Protein AF-A0AA38TMF4-F1 (afdb_monomer)

Organism: NCBI:txid347529

Nearest PDB structures (foldseek):
  7b2n-assembly1_D  TM=8.944E-01  e=4.105E-28  Chlamydomonas reinhardtii
  1ewd-assembly1_D  TM=9.501E-01  e=2.439E-24  Oryctolagus cuniculus
  7vdc-assembly1_D  TM=9.656E-01  e=3.245E-24  Oryctolagus cuniculus
  3mbf-assembly1_A  TM=9.455E-01  e=6.999E-22  Encephalitozoon cuniculi
  1ewe-assembly1_A  TM=8.586E-01  e=5.046E-23  Oryctolagus cuniculus

Sequence (280 aa):
MVDCLREQNIVPGIKVDKGLVPLPGSNNESWCQGWVWLLDQPSITVKELAHCCQRSLRPFCFGRERSCMGTCTLCAISQDNGLVPIVEPEILLDGDHPIERTLEVAERVWSEVFYYLAQNNVMFEGILLKPSMVTPGADHKEKASPETVAKYTLTKLKRRVPPAVPGIMFLSGGQSEMEATLNLHAMNQSPNPWHVSFSYARALQNSVLKTWQGRPENVEAGQKALLSRAKANSWLSSESTLLKEKAMMLRKECSLKATPIKVRSSTPTGSIVVGFSLKA

Structure (mmCIF, N/CA/C/O backbone):
data_AF-A0AA38TMF4-F1
#
_entry.id   AF-A0AA38TMF4-F1
#
loop_
_atom_site.group_PDB
_atom_site.id
_atom_site.type_symbol
_atom_site.label_atom_id
_atom_site.label_alt_id
_atom_site.label_comp_id
_atom_site.label_asym_id
_atom_site.label_entity_id
_atom_site.label_seq_id
_atom_site.pdbx_PDB_ins_code
_atom_site.Cartn_x
_atom_site.Cartn_y
_atom_site.Cartn_z
_atom_site.occupancy
_atom_site.B_iso_or_equiv
_atom_site.auth_seq_id
_atom_site.auth_comp_id
_atom_site.auth_asym_id
_atom_site.auth_atom_id
_atom_site.pdbx_PDB_model_num
ATOM 1 N N . MET A 1 1 ? -14.077 -6.595 20.026 1.00 81.19 1 MET A N 1
ATOM 2 C CA . MET A 1 1 ? -13.316 -5.789 19.038 1.00 81.19 1 MET A CA 1
ATOM 3 C C . MET A 1 1 ? -13.978 -5.829 17.664 1.00 81.19 1 MET A C 1
ATOM 5 O O . MET A 1 1 ? -14.289 -4.771 17.144 1.00 81.19 1 MET A O 1
ATOM 9 N N . VAL A 1 2 ? -14.229 -7.018 17.098 1.00 82.50 2 VAL A N 1
ATOM 10 C CA . VAL A 1 2 ? -14.883 -7.182 15.783 1.00 82.50 2 VAL A CA 1
ATOM 11 C C . VAL A 1 2 ? -16.240 -6.474 15.709 1.00 82.50 2 VAL A C 1
ATOM 13 O O . VAL A 1 2 ? -16.495 -5.766 14.741 1.00 82.50 2 VAL A O 1
ATOM 16 N N . ASP A 1 3 ? -17.070 -6.595 16.745 1.00 86.62 3 ASP A N 1
ATOM 17 C CA . ASP A 1 3 ? -18.401 -5.974 16.748 1.00 86.62 3 ASP A CA 1
ATOM 18 C C . ASP A 1 3 ? -18.330 -4.443 16.786 1.00 86.62 3 ASP A C 1
ATOM 20 O O . ASP A 1 3 ? -19.004 -3.790 16.002 1.00 86.62 3 ASP A O 1
ATOM 24 N N . CYS A 1 4 ? -17.402 -3.872 17.562 1.00 88.81 4 CYS A N 1
ATOM 25 C CA . CYS A 1 4 ? -17.134 -2.427 17.575 1.00 88.81 4 CYS A CA 1
ATOM 26 C C . CYS A 1 4 ? -16.751 -1.892 16.181 1.00 88.81 4 CYS A C 1
ATOM 28 O O . CYS A 1 4 ? -17.197 -0.822 15.778 1.00 88.81 4 CYS A O 1
ATOM 30 N N . LEU A 1 5 ? -15.967 -2.649 15.403 1.00 87.19 5 LEU A N 1
ATOM 31 C CA . LEU A 1 5 ? -15.647 -2.277 14.019 1.00 87.19 5 LEU A CA 1
ATOM 32 C C . LEU A 1 5 ? -16.890 -2.346 13.121 1.00 87.19 5 LEU A C 1
ATOM 34 O O . LEU A 1 5 ? -17.164 -1.405 12.377 1.00 87.19 5 LEU A O 1
ATOM 38 N N . ARG A 1 6 ? -17.672 -3.426 13.226 1.00 85.12 6 ARG A N 1
ATOM 39 C CA . ARG A 1 6 ? -18.893 -3.629 12.430 1.00 85.12 6 ARG A CA 1
ATOM 40 C C . ARG A 1 6 ? -19.959 -2.571 12.711 1.00 85.12 6 ARG A C 1
ATOM 42 O O . ARG A 1 6 ? -20.558 -2.072 11.765 1.00 85.12 6 ARG A O 1
ATOM 49 N N . GLU A 1 7 ? -20.145 -2.178 13.969 1.00 93.38 7 GLU A N 1
ATOM 50 C CA . GLU A 1 7 ? -21.043 -1.087 14.379 1.00 93.38 7 GLU A CA 1
ATOM 51 C C . GLU A 1 7 ? -20.684 0.249 13.712 1.00 93.38 7 GLU A C 1
ATOM 53 O O . GLU A 1 7 ? -21.557 1.075 13.453 1.00 93.38 7 GLU A O 1
ATOM 58 N N . GLN A 1 8 ? -19.405 0.448 13.387 1.00 89.69 8 GLN A N 1
ATOM 59 C CA . GLN A 1 8 ? -18.897 1.628 12.685 1.00 89.69 8 GLN A CA 1
ATOM 60 C C . GLN A 1 8 ? -18.760 1.417 11.165 1.00 89.69 8 GLN A C 1
ATOM 62 O O . GLN A 1 8 ? -18.163 2.250 10.483 1.00 89.69 8 GLN A O 1
ATOM 67 N N . ASN A 1 9 ? -19.310 0.327 10.613 1.00 88.38 9 ASN A N 1
ATOM 68 C CA . ASN A 1 9 ? -19.183 -0.075 9.204 1.00 88.38 9 ASN A CA 1
ATOM 69 C C . ASN A 1 9 ? -17.730 -0.267 8.725 1.00 88.38 9 ASN A C 1
ATOM 71 O O . ASN A 1 9 ? -17.419 -0.056 7.549 1.00 88.38 9 ASN A O 1
ATOM 75 N N . ILE A 1 10 ? -16.837 -0.680 9.626 1.00 85.81 10 ILE A N 1
ATOM 76 C CA . ILE A 1 10 ? -15.446 -1.015 9.313 1.00 85.81 10 ILE A CA 1
ATOM 77 C C . ILE A 1 10 ? -15.342 -2.527 9.108 1.00 85.81 10 ILE A C 1
ATOM 79 O O . ILE A 1 10 ? -15.752 -3.314 9.965 1.00 85.81 10 ILE A O 1
ATOM 83 N N . VAL A 1 11 ? -14.778 -2.935 7.969 1.00 85.31 11 VAL A N 1
ATOM 84 C CA . VAL A 1 11 ? -14.522 -4.350 7.673 1.00 85.31 11 VAL A CA 1
ATOM 85 C C . VAL A 1 11 ? -13.336 -4.827 8.526 1.00 85.31 11 VAL A C 1
ATOM 87 O O . VAL A 1 11 ? -12.275 -4.203 8.488 1.00 85.31 11 VAL A O 1
ATOM 90 N N . PRO A 1 12 ? -13.506 -5.876 9.351 1.00 84.50 12 PRO A N 1
ATOM 91 C CA . PRO A 1 12 ? -12.457 -6.356 10.241 1.00 84.50 12 PRO A CA 1
ATOM 92 C C . PRO A 1 12 ? -11.531 -7.336 9.518 1.00 84.50 12 PRO A C 1
ATOM 94 O O . PRO A 1 12 ? -11.993 -8.416 9.175 1.00 84.50 12 PRO A O 1
ATOM 97 N N . GLY A 1 13 ? -10.245 -7.001 9.393 1.00 81.31 13 GLY A N 1
ATOM 98 C CA . GLY A 1 13 ? -9.216 -7.885 8.834 1.00 81.31 13 GLY A CA 1
ATOM 99 C C . GLY A 1 13 ? -8.309 -8.561 9.867 1.00 81.31 13 GLY A C 1
ATOM 100 O O . GLY A 1 13 ? -8.154 -8.087 10.994 1.00 81.31 13 GLY A O 1
ATOM 101 N N . ILE A 1 14 ? -7.670 -9.659 9.462 1.00 78.69 14 ILE A N 1
ATOM 102 C CA . ILE A 1 14 ? -6.707 -10.444 10.237 1.00 78.69 14 ILE A CA 1
ATOM 103 C C . ILE A 1 14 ? -5.415 -10.688 9.452 1.00 78.69 14 ILE A C 1
ATOM 105 O O . ILE A 1 14 ? -5.429 -11.048 8.282 1.00 78.69 14 ILE A O 1
ATOM 109 N N . LYS A 1 15 ? -4.274 -10.511 10.122 1.00 79.69 15 LYS A N 1
ATOM 110 C CA . LYS A 1 15 ? -2.953 -10.851 9.588 1.00 79.69 15 LYS A CA 1
ATOM 111 C C . LYS A 1 15 ? -2.710 -12.355 9.753 1.00 79.69 15 LYS A C 1
ATOM 113 O O . LYS A 1 15 ? -2.707 -12.836 10.883 1.00 79.69 15 LYS A O 1
ATOM 118 N N . VAL A 1 16 ? -2.510 -13.078 8.651 1.00 71.25 16 VAL A N 1
ATOM 119 C CA . VAL A 1 16 ? -2.377 -14.553 8.663 1.00 71.25 16 VAL A CA 1
ATOM 120 C C . VAL A 1 16 ? -0.947 -15.070 8.461 1.00 71.25 16 VAL A C 1
ATOM 122 O O . VAL A 1 16 ? -0.696 -16.257 8.672 1.00 71.25 16 VAL A O 1
ATOM 125 N N . ASP A 1 17 ? 0.013 -14.223 8.072 1.00 73.06 17 ASP A N 1
ATOM 126 C CA . ASP A 1 17 ? 1.416 -14.642 8.038 1.00 73.06 17 ASP A CA 1
ATOM 127 C C . ASP A 1 17 ? 1.994 -14.757 9.449 1.00 73.06 17 ASP A C 1
ATOM 129 O O . ASP A 1 17 ? 1.680 -13.988 10.361 1.00 73.06 17 ASP A O 1
ATOM 133 N N . LYS A 1 18 ? 2.920 -15.701 9.605 1.00 74.12 18 LYS A N 1
ATOM 134 C CA . LYS A 1 18 ? 3.672 -15.930 10.844 1.00 74.12 18 LYS A CA 1
ATOM 135 C C . LYS A 1 18 ? 5.014 -15.194 10.852 1.00 74.12 18 LYS A C 1
ATOM 137 O O . LYS A 1 18 ? 5.942 -15.591 11.551 1.00 74.12 18 LYS A O 1
ATOM 142 N N . GLY A 1 19 ? 5.114 -14.109 10.084 1.00 72.31 19 GLY A N 1
ATOM 143 C CA . GLY A 1 19 ? 6.330 -13.326 9.941 1.00 72.31 19 GLY A CA 1
ATOM 144 C C . GLY A 1 19 ? 7.324 -13.898 8.933 1.00 72.31 19 GLY A C 1
ATOM 145 O O . GLY A 1 19 ? 7.029 -14.789 8.133 1.00 72.31 19 GLY A O 1
ATOM 146 N N . LEU A 1 20 ? 8.515 -13.304 8.959 1.00 75.44 20 LEU A N 1
ATOM 147 C CA . LEU A 1 20 ? 9.578 -13.516 7.986 1.00 75.44 20 LEU A CA 1
ATOM 148 C C . LEU A 1 20 ? 10.636 -14.459 8.541 1.00 75.44 20 LEU A C 1
ATOM 150 O O . LEU A 1 20 ? 11.137 -14.234 9.644 1.00 75.44 20 LEU A O 1
ATOM 154 N N . VAL A 1 21 ? 11.038 -15.444 7.742 1.00 74.19 21 VAL A N 1
ATOM 155 C CA . VAL A 1 21 ? 12.183 -16.307 8.051 1.00 74.19 21 VAL A CA 1
ATOM 156 C C . VAL A 1 21 ? 13.281 -16.140 7.001 1.00 74.19 21 VAL A C 1
ATOM 158 O O . VAL A 1 21 ? 12.963 -15.869 5.838 1.00 74.19 21 VAL A O 1
ATOM 161 N N . PRO A 1 22 ? 14.566 -16.290 7.374 1.00 78.81 22 PRO A N 1
ATOM 162 C CA . PRO A 1 22 ? 15.662 -16.251 6.416 1.00 78.81 22 PRO A CA 1
ATOM 163 C C . PRO A 1 22 ? 15.474 -17.315 5.341 1.00 78.81 22 PRO A C 1
ATOM 165 O O . PRO A 1 22 ? 15.087 -18.447 5.637 1.00 78.81 22 PRO A O 1
ATOM 168 N N . LEU A 1 23 ? 15.763 -16.963 4.095 1.00 70.62 23 LEU A N 1
ATOM 169 C CA . LEU A 1 23 ? 15.744 -17.924 3.010 1.00 70.62 23 LEU A CA 1
ATOM 170 C C . LEU A 1 23 ? 17.133 -18.581 2.872 1.00 70.62 23 LEU A C 1
ATOM 172 O O . LEU A 1 23 ? 18.102 -17.880 2.559 1.00 70.62 23 LEU A O 1
ATOM 176 N N . PRO A 1 24 ? 17.260 -19.908 3.065 1.00 71.31 24 PRO A N 1
ATOM 177 C CA . PRO A 1 24 ? 18.543 -20.595 2.939 1.00 71.31 24 PRO A CA 1
ATOM 178 C C . PRO A 1 24 ? 19.137 -20.455 1.533 1.00 71.31 24 PRO A C 1
ATOM 180 O O . PRO A 1 24 ? 18.420 -20.568 0.539 1.00 71.31 24 PRO A O 1
ATOM 183 N N . GLY A 1 25 ? 20.448 -20.220 1.449 1.00 70.94 25 GLY A N 1
ATOM 184 C CA . GLY A 1 25 ? 21.155 -20.038 0.174 1.00 70.94 25 GLY A CA 1
ATOM 185 C C . GLY A 1 25 ? 20.917 -18.683 -0.503 1.00 70.94 25 GLY A C 1
ATOM 186 O O . GLY A 1 25 ? 21.379 -18.471 -1.621 1.00 70.94 25 GLY A O 1
ATOM 187 N N . SER A 1 26 ? 20.211 -17.763 0.159 1.00 68.94 26 SER A N 1
ATOM 188 C CA . SER A 1 26 ? 20.011 -16.395 -0.319 1.00 68.94 26 SER A CA 1
ATOM 189 C C . SER A 1 26 ? 21.001 -15.412 0.310 1.00 68.94 26 SER A C 1
ATOM 191 O O . SER A 1 26 ? 21.605 -15.683 1.347 1.00 68.94 26 SER A O 1
ATOM 193 N N . ASN A 1 27 ? 21.141 -14.232 -0.295 1.00 67.44 27 ASN A N 1
ATOM 194 C CA . ASN A 1 27 ? 21.963 -13.152 0.247 1.00 67.44 27 ASN A CA 1
ATOM 195 C C . ASN A 1 27 ? 21.136 -12.253 1.185 1.00 67.44 27 ASN A C 1
ATOM 197 O O . ASN A 1 27 ? 20.746 -11.144 0.797 1.00 67.44 27 ASN A O 1
ATOM 201 N N . ASN A 1 28 ? 20.869 -12.764 2.394 1.00 68.69 28 ASN A N 1
ATOM 202 C CA . ASN A 1 28 ? 20.060 -12.136 3.452 1.00 68.69 28 ASN A CA 1
ATOM 203 C C . ASN A 1 28 ? 18.609 -11.836 3.046 1.00 68.69 28 ASN A C 1
ATOM 205 O O . ASN A 1 28 ? 18.024 -10.837 3.464 1.00 68.69 28 ASN A O 1
ATOM 209 N N . GLU A 1 29 ? 18.008 -12.701 2.233 1.00 69.00 29 GLU A N 1
ATOM 210 C CA . GLU A 1 29 ? 16.598 -12.576 1.881 1.00 69.00 29 GLU A CA 1
ATOM 211 C C . GLU A 1 29 ? 15.714 -13.275 2.911 1.00 69.00 29 GLU A C 1
ATOM 213 O O . GLU A 1 29 ? 16.150 -14.120 3.697 1.00 69.00 29 GLU A O 1
ATOM 218 N N . SER A 1 30 ? 14.438 -12.907 2.917 1.00 71.12 30 SER A N 1
ATOM 219 C CA . SER A 1 30 ? 13.437 -13.536 3.768 1.00 71.12 30 SER A CA 1
ATOM 220 C C . SER A 1 30 ? 12.168 -13.804 2.980 1.00 71.12 30 SER A C 1
ATOM 222 O O . SER A 1 30 ? 11.885 -13.109 2.005 1.00 71.12 30 SER A O 1
ATOM 224 N N . TRP A 1 31 ? 11.407 -14.787 3.442 1.00 67.19 31 TRP A N 1
ATOM 225 C CA . TRP A 1 31 ? 10.095 -15.144 2.911 1.00 67.19 31 TRP A CA 1
ATOM 226 C C . TRP A 1 31 ? 9.098 -15.330 4.057 1.00 67.19 31 TRP A C 1
ATOM 228 O O . TRP A 1 31 ? 9.495 -15.561 5.205 1.00 67.19 31 TRP A O 1
ATOM 238 N N . CYS A 1 32 ? 7.810 -15.182 3.752 1.00 68.06 32 CYS A N 1
ATOM 239 C CA . CYS A 1 32 ? 6.730 -15.317 4.725 1.00 68.06 32 CYS A CA 1
ATOM 240 C C . CYS A 1 32 ? 6.342 -16.784 4.945 1.00 68.06 32 CYS A C 1
ATOM 242 O O . CYS A 1 32 ? 6.189 -17.556 4.000 1.00 68.06 32 CYS A O 1
ATOM 244 N N . GLN A 1 33 ? 6.121 -17.147 6.208 1.00 67.25 33 GLN A N 1
ATOM 245 C CA . GLN A 1 33 ? 5.469 -18.401 6.595 1.00 67.25 33 GLN A CA 1
ATOM 246 C C . GLN A 1 33 ? 3.988 -18.161 6.913 1.00 67.25 33 GLN A C 1
ATOM 248 O O . GLN A 1 33 ? 3.578 -17.030 7.157 1.00 67.25 33 GLN A O 1
ATOM 253 N N . GLY A 1 34 ? 3.184 -19.226 6.978 1.00 66.00 34 GLY A N 1
ATOM 254 C CA . GLY A 1 34 ? 1.795 -19.151 7.463 1.00 66.00 34 GLY A CA 1
ATOM 255 C C . GLY A 1 34 ? 0.772 -19.891 6.606 1.00 66.00 34 GLY A C 1
ATOM 256 O O . GLY A 1 34 ? -0.275 -20.263 7.119 1.00 66.00 34 GLY A O 1
ATOM 257 N N . TRP A 1 35 ? 1.100 -20.195 5.349 1.00 65.69 35 TRP A N 1
ATOM 258 C CA . TRP A 1 35 ? 0.198 -20.880 4.414 1.00 65.69 35 TRP A CA 1
ATOM 259 C C . TRP A 1 35 ? -0.265 -22.263 4.900 1.00 65.69 35 TRP A C 1
ATOM 261 O O . TRP A 1 35 ? -1.457 -22.536 4.851 1.00 65.69 35 TRP A O 1
ATOM 271 N N . VAL A 1 36 ? 0.627 -23.086 5.469 1.00 67.62 36 VAL A N 1
ATOM 272 C CA . VAL A 1 36 ? 0.248 -24.384 6.075 1.00 67.62 36 VAL A CA 1
ATOM 273 C C . VAL A 1 36 ? -0.721 -24.200 7.240 1.00 67.62 36 VAL A C 1
ATOM 275 O O . VAL A 1 36 ? -1.703 -24.917 7.345 1.00 67.62 36 VAL A O 1
ATOM 278 N N . TRP A 1 37 ? -0.484 -23.200 8.095 1.00 70.19 37 TRP A N 1
ATOM 279 C CA . TRP A 1 37 ? -1.379 -22.944 9.219 1.00 70.19 37 TRP A CA 1
ATOM 280 C C . TRP A 1 37 ? -2.771 -22.540 8.747 1.00 70.19 37 TRP A C 1
ATOM 282 O O . TRP A 1 37 ? -3.730 -22.994 9.350 1.00 70.19 37 TRP A O 1
ATOM 292 N N . LEU A 1 38 ? -2.880 -21.737 7.680 1.00 66.75 38 LEU A N 1
ATOM 293 C CA . LEU A 1 38 ? -4.170 -21.307 7.134 1.00 66.75 38 LEU A CA 1
ATOM 294 C C . LEU A 1 38 ? -5.006 -22.486 6.609 1.00 66.75 38 LEU A C 1
ATOM 296 O O . LEU A 1 38 ? -6.222 -22.459 6.759 1.00 66.75 38 LEU A O 1
ATOM 300 N N . LEU A 1 39 ? -4.370 -23.526 6.054 1.00 68.06 39 LEU A N 1
ATOM 301 C CA . LEU A 1 39 ? -5.062 -24.755 5.632 1.00 68.06 39 LEU A CA 1
ATOM 302 C C . LEU A 1 39 ? -5.744 -25.470 6.808 1.00 68.06 39 LEU A C 1
ATOM 304 O O . LEU A 1 39 ? -6.824 -26.028 6.646 1.00 68.06 39 LEU A O 1
ATOM 308 N N . ASP A 1 40 ? -5.144 -25.399 7.997 1.00 68.94 40 ASP A N 1
ATOM 309 C CA . ASP A 1 40 ? -5.650 -26.034 9.218 1.00 68.94 40 ASP A CA 1
ATOM 310 C C . ASP A 1 40 ? -6.683 -25.169 9.969 1.00 68.94 40 ASP A C 1
ATOM 312 O O . ASP A 1 40 ? -7.023 -25.469 11.115 1.00 68.94 40 ASP A O 1
ATOM 316 N N . GLN A 1 41 ? -7.163 -24.065 9.381 1.00 66.06 41 GLN A N 1
ATOM 317 C CA . GLN A 1 41 ? -8.143 -23.170 10.007 1.00 66.06 41 GLN A CA 1
ATOM 318 C C . GLN A 1 41 ? -9.530 -23.313 9.355 1.00 66.06 41 GLN A C 1
ATOM 320 O O . GLN A 1 41 ? -9.890 -22.504 8.503 1.00 66.06 41 GLN A O 1
ATOM 325 N N . PRO A 1 42 ? -10.361 -24.284 9.783 1.00 47.34 42 PRO A N 1
ATOM 326 C CA . PRO A 1 42 ? -11.621 -24.628 9.116 1.00 47.34 42 PRO A CA 1
ATOM 327 C C . PRO A 1 42 ? -12.737 -23.568 9.210 1.00 47.34 42 PRO A C 1
ATOM 329 O O . PRO A 1 42 ? -13.845 -23.814 8.739 1.00 47.34 42 PRO A O 1
ATOM 332 N N . SER A 1 43 ? -12.512 -22.410 9.846 1.00 51.97 43 SER A N 1
ATOM 333 C CA . SER A 1 43 ? -13.598 -21.461 10.132 1.00 51.97 43 SER A CA 1
ATOM 334 C C . SER A 1 43 ? -13.166 -20.018 10.430 1.00 51.97 43 SER A C 1
ATOM 336 O O . SER A 1 43 ? -13.834 -19.342 11.223 1.00 51.97 43 SER A O 1
ATOM 338 N N . ILE A 1 44 ? -12.072 -19.503 9.848 1.00 55.78 44 ILE A N 1
ATOM 339 C CA . ILE A 1 44 ? -11.776 -18.061 9.978 1.00 55.78 44 ILE A CA 1
ATOM 340 C C . ILE A 1 44 ? -12.853 -17.281 9.216 1.00 55.78 44 ILE A C 1
ATOM 342 O O . ILE A 1 44 ? -12.800 -17.101 8.009 1.00 55.78 44 ILE A O 1
ATOM 346 N N . THR A 1 45 ? -13.849 -16.795 9.951 1.00 41.75 45 THR A N 1
ATOM 347 C CA . THR A 1 45 ? -14.988 -16.006 9.449 1.00 41.75 45 THR A CA 1
ATOM 348 C C . THR A 1 45 ? -14.699 -14.498 9.474 1.00 41.75 45 THR A C 1
ATOM 350 O O . THR A 1 45 ? -15.594 -13.662 9.626 1.00 41.75 45 THR A O 1
ATOM 353 N N . VAL A 1 46 ? -13.428 -14.122 9.328 1.00 41.62 46 VAL A N 1
ATOM 354 C CA . VAL A 1 46 ? -12.953 -12.734 9.395 1.00 41.62 46 VAL A CA 1
ATOM 355 C C . VAL A 1 46 ? -12.421 -12.337 8.022 1.00 41.62 46 VAL A C 1
ATOM 357 O O . VAL A 1 46 ? -11.409 -12.871 7.590 1.00 41.62 46 VAL A O 1
ATOM 360 N N . LYS A 1 47 ? -13.128 -11.432 7.331 1.00 40.66 47 LYS A N 1
ATOM 361 C CA . LYS A 1 47 ? -12.801 -10.946 5.978 1.00 40.66 47 LYS A CA 1
ATOM 362 C C . LYS A 1 47 ? -11.503 -10.126 5.994 1.00 40.66 47 LYS A C 1
ATOM 364 O O . LYS A 1 47 ? -11.500 -9.093 6.634 1.00 40.66 47 LYS A O 1
ATOM 369 N N . GLU A 1 48 ? -10.499 -10.513 5.193 1.00 40.38 48 GLU A N 1
ATOM 370 C CA . GLU A 1 48 ? -9.139 -9.913 5.052 1.00 40.38 48 GLU A CA 1
ATOM 371 C C . GLU A 1 48 ? -8.142 -10.557 6.042 1.00 40.38 48 GLU A C 1
ATOM 373 O O . GLU A 1 48 ? -8.542 -10.849 7.154 1.00 40.38 48 GLU A O 1
ATOM 378 N N . LEU A 1 49 ? -6.855 -10.853 5.800 1.00 44.34 49 LEU A N 1
ATOM 379 C CA . LEU A 1 49 ? -5.815 -10.159 5.036 1.00 44.34 49 LEU A CA 1
ATOM 380 C C . LEU A 1 49 ? -4.588 -11.115 4.868 1.00 44.34 49 LEU A C 1
ATOM 382 O O . LEU A 1 49 ? -3.862 -11.393 5.824 1.00 44.34 49 LEU A O 1
ATOM 386 N N . ALA A 1 50 ? -4.315 -11.623 3.662 1.00 39.00 50 ALA A N 1
ATOM 387 C CA . ALA A 1 50 ? -3.103 -12.409 3.364 1.00 39.00 50 ALA A CA 1
ATOM 388 C C . ALA A 1 50 ? -1.876 -11.506 3.151 1.00 39.00 50 ALA A C 1
ATOM 390 O O . ALA A 1 50 ? -1.677 -11.000 2.058 1.00 39.00 50 ALA A O 1
ATOM 391 N N . HIS A 1 51 ? -1.051 -11.287 4.175 1.00 38.19 51 HIS A N 1
ATOM 392 C CA . HIS A 1 51 ? 0.105 -10.383 4.111 1.00 38.19 51 HIS A CA 1
ATOM 393 C C . HIS A 1 51 ? 1.383 -11.109 3.680 1.00 38.19 51 HIS A C 1
ATOM 395 O O . HIS A 1 51 ? 1.692 -12.185 4.185 1.00 38.19 51 HIS A O 1
ATOM 401 N N . CYS A 1 52 ? 2.133 -10.517 2.749 1.00 35.91 52 CYS A N 1
ATOM 402 C CA . CYS A 1 52 ? 3.295 -11.159 2.141 1.00 35.91 52 CYS A CA 1
ATOM 403 C C . CYS A 1 52 ? 4.472 -10.205 1.933 1.00 35.91 52 CYS A C 1
ATOM 405 O O . CYS A 1 52 ? 4.750 -9.803 0.812 1.00 35.91 52 CYS A O 1
ATOM 407 N N . CYS A 1 53 ? 5.205 -9.869 2.993 1.00 35.53 53 CYS A N 1
ATOM 408 C CA . CYS A 1 53 ? 6.412 -9.054 2.865 1.00 35.53 53 CYS A CA 1
ATOM 409 C C . CYS A 1 53 ? 7.508 -9.779 2.066 1.00 35.53 53 CYS A C 1
ATOM 411 O O . CYS A 1 53 ? 7.963 -10.858 2.446 1.00 35.53 53 CYS A O 1
ATOM 413 N N . GLN A 1 54 ? 8.030 -9.129 1.027 1.00 39.75 54 GLN A N 1
ATOM 414 C CA . GLN A 1 54 ? 9.290 -9.513 0.399 1.00 39.75 54 GLN A CA 1
ATOM 415 C C . GLN A 1 54 ? 10.373 -8.498 0.791 1.00 39.75 54 GLN A C 1
ATOM 417 O O . GLN A 1 54 ? 10.208 -7.300 0.637 1.00 39.75 54 GLN A O 1
ATOM 422 N N . ARG A 1 55 ? 11.496 -8.944 1.366 1.00 38.34 55 ARG A N 1
ATOM 423 C CA . ARG A 1 55 ? 12.520 -8.023 1.913 1.00 38.34 55 ARG A CA 1
ATOM 424 C C . ARG A 1 55 ? 13.624 -7.603 0.935 1.00 38.34 55 ARG A C 1
ATOM 426 O O . ARG A 1 55 ? 14.456 -6.782 1.296 1.00 38.34 55 ARG A O 1
ATOM 433 N N . SER A 1 56 ? 13.688 -8.151 -0.277 1.00 37.25 56 SER A N 1
ATOM 434 C CA . SER A 1 56 ? 14.888 -8.021 -1.118 1.00 37.25 56 SER A CA 1
ATOM 435 C C . SER A 1 56 ? 14.673 -7.187 -2.379 1.00 37.25 56 SER A C 1
ATOM 437 O O . SER A 1 56 ? 13.922 -7.557 -3.278 1.00 37.25 56 SER A O 1
ATOM 439 N N . LEU A 1 57 ? 15.413 -6.078 -2.445 1.00 40.84 57 LEU A N 1
ATOM 440 C CA . LEU A 1 57 ? 15.537 -5.132 -3.560 1.00 40.84 57 LEU A CA 1
ATOM 441 C C . LEU A 1 57 ? 16.454 -5.623 -4.703 1.00 40.84 57 LEU A C 1
ATOM 443 O O . LEU A 1 57 ? 16.764 -4.854 -5.618 1.00 40.84 57 LEU A O 1
ATOM 447 N N . ARG A 1 58 ? 16.969 -6.862 -4.670 1.00 42.41 58 ARG A N 1
ATOM 448 C CA . ARG A 1 58 ? 17.956 -7.305 -5.669 1.00 42.41 58 ARG A CA 1
ATOM 449 C C . ARG A 1 58 ? 17.315 -7.954 -6.900 1.00 42.41 58 ARG A C 1
ATOM 451 O O . ARG A 1 58 ? 16.370 -8.722 -6.748 1.00 42.41 58 ARG A O 1
ATOM 458 N N . PRO A 1 59 ? 17.820 -7.689 -8.129 1.00 38.22 59 PRO A N 1
ATOM 459 C CA . PRO A 1 59 ? 17.138 -8.034 -9.380 1.00 38.22 59 PRO A CA 1
ATOM 460 C C . PRO A 1 59 ? 17.155 -9.513 -9.761 1.00 38.22 59 PRO A C 1
ATOM 462 O O . PRO A 1 59 ? 16.392 -9.867 -10.660 1.00 38.22 59 PRO A O 1
ATOM 465 N N . PHE A 1 60 ? 17.950 -10.356 -9.103 1.00 40.28 60 PHE A N 1
ATOM 466 C CA . PHE A 1 60 ? 18.144 -11.741 -9.520 1.00 40.28 60 PHE A CA 1
ATOM 467 C C . PHE A 1 60 ? 18.447 -12.635 -8.321 1.00 40.28 60 PHE A C 1
ATOM 469 O O . PHE A 1 60 ? 19.562 -12.609 -7.802 1.00 40.28 60 PHE A O 1
ATOM 476 N N . CYS A 1 61 ? 17.453 -13.393 -7.859 1.00 49.59 61 CYS A N 1
ATOM 477 C CA . CYS A 1 61 ? 17.625 -14.270 -6.708 1.00 49.59 61 CYS A CA 1
ATOM 478 C C . CYS A 1 61 ? 16.690 -15.479 -6.829 1.00 49.59 61 CYS A C 1
ATOM 480 O O . CYS A 1 61 ? 15.479 -15.307 -6.951 1.00 49.59 61 CYS A O 1
ATOM 482 N N . PHE A 1 62 ? 17.240 -16.690 -6.705 1.00 49.81 62 PHE A N 1
ATOM 483 C CA . PHE A 1 62 ? 16.509 -17.964 -6.576 1.00 49.81 62 PHE A CA 1
ATOM 484 C C . PHE A 1 62 ? 15.395 -17.922 -5.507 1.00 49.81 62 PHE A C 1
ATOM 486 O O . PHE A 1 62 ? 14.436 -18.687 -5.538 1.00 49.81 62 PHE A O 1
ATOM 493 N N . GLY A 1 63 ? 15.494 -16.991 -4.557 1.00 56.34 63 GLY A N 1
ATOM 494 C CA . GLY A 1 63 ? 14.498 -16.783 -3.521 1.00 56.34 63 GLY A CA 1
ATOM 495 C C . GLY A 1 63 ? 13.215 -16.081 -3.908 1.00 56.34 63 GLY A C 1
ATOM 496 O O . GLY A 1 63 ? 12.212 -16.228 -3.206 1.00 56.34 63 GLY A O 1
ATOM 497 N N . ARG A 1 64 ? 13.217 -15.339 -5.015 1.00 63.28 64 ARG A N 1
ATOM 498 C CA . ARG A 1 64 ? 12.057 -14.542 -5.406 1.00 63.28 64 ARG A CA 1
ATOM 499 C C . ARG A 1 64 ? 10.883 -15.413 -5.829 1.00 63.28 64 ARG A C 1
ATOM 501 O O . ARG A 1 64 ? 9.778 -15.171 -5.354 1.00 63.28 64 ARG A O 1
ATOM 508 N N . GLU A 1 65 ? 11.144 -16.451 -6.618 1.00 68.88 65 GLU A N 1
ATOM 509 C CA . GLU A 1 65 ? 10.145 -17.441 -7.030 1.00 68.88 65 GLU A CA 1
ATOM 510 C C . GLU A 1 65 ? 9.464 -18.081 -5.817 1.00 68.88 65 GLU A C 1
ATOM 512 O O . GLU A 1 65 ? 8.244 -18.040 -5.704 1.00 68.88 65 GLU A O 1
ATOM 517 N N . ARG A 1 66 ? 10.240 -18.587 -4.849 1.00 67.25 66 ARG A N 1
ATOM 518 C CA . ARG A 1 66 ? 9.684 -19.215 -3.637 1.00 67.25 66 ARG A CA 1
ATOM 519 C C . ARG A 1 66 ? 8.856 -18.243 -2.799 1.00 67.25 66 ARG A C 1
ATOM 521 O O . ARG A 1 66 ? 7.799 -18.617 -2.297 1.00 67.25 66 ARG A O 1
ATOM 528 N N . SER A 1 67 ? 9.326 -17.003 -2.661 1.00 68.12 67 SER A N 1
ATOM 529 C CA . SER A 1 67 ? 8.610 -15.953 -1.932 1.00 68.12 67 SER A CA 1
ATOM 530 C C . SER A 1 67 ? 7.290 -15.584 -2.619 1.00 68.12 67 SER A C 1
ATOM 532 O O . SER A 1 67 ? 6.252 -15.508 -1.959 1.00 68.12 67 SER A O 1
ATOM 534 N N . CYS A 1 68 ? 7.308 -15.390 -3.941 1.00 71.44 68 CYS A N 1
ATOM 535 C CA . CYS A 1 68 ? 6.114 -15.067 -4.721 1.00 71.44 68 CYS A CA 1
ATOM 536 C C . CYS A 1 68 ? 5.130 -16.238 -4.750 1.00 71.44 68 CYS A C 1
ATOM 538 O O . CYS A 1 68 ? 3.940 -16.032 -4.538 1.00 71.44 68 CYS A O 1
ATOM 540 N N . MET A 1 69 ? 5.608 -17.467 -4.933 1.00 74.12 69 MET A N 1
ATOM 541 C CA . MET A 1 69 ? 4.766 -18.659 -4.940 1.00 74.12 69 MET A CA 1
ATOM 542 C C . MET A 1 69 ? 4.041 -18.839 -3.602 1.00 74.12 69 MET A C 1
ATOM 544 O O . MET A 1 69 ? 2.818 -18.911 -3.600 1.00 74.12 69 MET A O 1
ATOM 548 N N . GLY A 1 70 ? 4.752 -18.806 -2.466 1.00 72.69 70 GLY A N 1
ATOM 549 C CA . GLY A 1 70 ? 4.117 -18.932 -1.145 1.00 72.69 70 GLY A CA 1
ATOM 550 C C . GLY A 1 70 ? 3.061 -17.850 -0.885 1.00 72.69 70 GLY A C 1
ATOM 551 O O . GLY A 1 70 ? 1.993 -18.132 -0.344 1.00 72.69 70 GLY A O 1
ATOM 552 N N . THR A 1 71 ? 3.328 -16.629 -1.352 1.00 72.31 71 THR A N 1
ATOM 553 C CA . THR A 1 71 ? 2.390 -15.499 -1.300 1.00 72.31 71 THR A CA 1
ATOM 554 C C . THR A 1 71 ? 1.127 -15.750 -2.113 1.00 72.31 71 THR A C 1
ATOM 556 O O . THR A 1 71 ? 0.012 -15.540 -1.639 1.00 72.31 71 THR A O 1
ATOM 559 N N . CYS A 1 72 ? 1.293 -16.207 -3.350 1.00 81.88 72 CYS A N 1
ATOM 560 C CA . CYS A 1 72 ? 0.182 -16.406 -4.272 1.00 81.88 72 CYS A CA 1
ATOM 561 C C . CYS A 1 72 ? -0.667 -17.618 -3.873 1.00 81.88 72 CYS A C 1
ATOM 563 O O . CYS A 1 72 ? -1.891 -17.546 -3.940 1.00 81.88 72 CYS A O 1
ATOM 565 N N . THR A 1 73 ? -0.044 -18.680 -3.355 1.00 81.25 73 THR A N 1
ATOM 566 C CA . THR A 1 73 ? -0.753 -19.827 -2.773 1.00 81.25 73 THR A CA 1
ATOM 567 C C . THR A 1 73 ? -1.587 -19.410 -1.561 1.00 81.25 73 THR A C 1
ATOM 569 O O . THR A 1 73 ? -2.744 -19.807 -1.448 1.00 81.25 73 THR A O 1
ATOM 572 N N . LEU A 1 74 ? -1.062 -18.542 -0.687 1.00 78.81 74 LEU A N 1
ATOM 573 C CA . LEU A 1 74 ? -1.831 -17.992 0.435 1.00 78.81 74 LEU A CA 1
ATOM 574 C C . LEU A 1 74 ? -3.058 -17.192 -0.043 1.00 78.81 74 LEU A C 1
ATOM 576 O O . LEU A 1 74 ? -4.107 -17.238 0.599 1.00 78.81 74 LEU A O 1
ATOM 580 N N . CYS A 1 75 ? -2.946 -16.482 -1.169 1.00 83.88 75 CYS A N 1
ATOM 581 C CA . CYS A 1 75 ? -4.062 -15.741 -1.759 1.00 83.88 75 CYS A CA 1
ATOM 582 C C . CYS A 1 75 ? -5.156 -16.672 -2.290 1.00 83.88 75 CYS A C 1
ATOM 584 O O . CYS A 1 75 ? -6.327 -16.420 -2.019 1.00 83.88 75 CYS A O 1
ATOM 586 N N . ALA A 1 76 ? -4.782 -17.755 -2.977 1.00 86.88 76 ALA A N 1
ATOM 587 C CA . ALA A 1 76 ? -5.732 -18.764 -3.448 1.00 86.88 76 ALA A CA 1
ATOM 588 C C . ALA A 1 76 ? -6.479 -19.418 -2.274 1.00 86.88 76 ALA A C 1
ATOM 590 O O . ALA A 1 76 ? -7.705 -19.382 -2.230 1.00 86.88 76 ALA A O 1
ATOM 591 N N . ILE A 1 77 ? -5.747 -19.871 -1.246 1.00 84.06 77 ILE A N 1
ATOM 592 C CA . ILE A 1 77 ? -6.347 -20.445 -0.028 1.00 84.06 77 ILE A CA 1
ATOM 593 C C . ILE A 1 77 ? -7.275 -19.432 0.657 1.00 84.06 77 ILE A C 1
ATOM 595 O O . ILE A 1 77 ? -8.334 -19.795 1.163 1.00 84.06 77 ILE A O 1
ATOM 599 N N . SER A 1 78 ? -6.903 -18.150 0.677 1.00 83.56 78 SER A N 1
ATOM 600 C CA . SER A 1 78 ? -7.759 -17.100 1.239 1.00 83.56 78 SER A CA 1
ATOM 601 C C . SER A 1 78 ? -9.086 -16.998 0.485 1.00 83.56 78 SER A C 1
ATOM 603 O O . SER A 1 78 ? -10.134 -16.951 1.125 1.00 83.56 78 SER A O 1
ATOM 605 N N . GLN A 1 79 ? -9.054 -17.021 -0.850 1.00 86.75 79 GLN A N 1
ATOM 606 C CA . GLN A 1 79 ? -10.266 -16.982 -1.671 1.00 86.75 79 GLN A CA 1
ATOM 607 C C . GLN A 1 79 ? -11.139 -18.227 -1.477 1.00 86.75 79 GLN A C 1
ATOM 609 O O . GLN A 1 79 ? -12.349 -18.076 -1.310 1.00 86.75 79 GLN A O 1
ATOM 614 N N . ASP A 1 80 ? -10.541 -19.418 -1.380 1.00 86.81 80 ASP A N 1
ATOM 615 C CA . ASP A 1 80 ? -11.263 -20.669 -1.093 1.00 86.81 80 ASP A CA 1
ATOM 616 C C . ASP A 1 80 ? -11.989 -20.630 0.263 1.00 86.81 80 ASP A C 1
ATOM 618 O O . ASP A 1 80 ? -13.056 -21.218 0.429 1.00 86.81 80 ASP A O 1
ATOM 622 N N . ASN A 1 81 ? -11.449 -19.878 1.227 1.00 81.19 81 ASN A N 1
ATOM 623 C CA . ASN A 1 81 ? -12.058 -19.654 2.540 1.00 81.19 81 ASN A CA 1
ATOM 624 C C . ASN A 1 81 ? -13.002 -18.431 2.584 1.00 81.19 81 ASN A C 1
ATOM 626 O O . ASN A 1 81 ? -13.437 -18.018 3.661 1.00 81.19 81 ASN A O 1
ATOM 630 N N . GLY A 1 82 ? -13.325 -17.820 1.438 1.00 82.06 82 GLY A N 1
ATOM 631 C CA . GLY A 1 82 ? -14.218 -16.657 1.356 1.00 82.06 82 GLY A CA 1
ATOM 632 C C . GLY A 1 82 ? -13.601 -15.346 1.862 1.00 82.06 82 GLY A C 1
ATOM 633 O O . GLY A 1 82 ? -14.328 -14.408 2.209 1.00 82.06 82 GLY A O 1
ATOM 634 N N . LEU A 1 83 ? -12.270 -15.271 1.923 1.00 81.19 83 LEU A N 1
ATOM 635 C CA . LEU A 1 83 ? -11.511 -14.095 2.338 1.00 81.19 83 LEU A CA 1
ATOM 636 C C . LEU A 1 83 ? -11.000 -13.315 1.125 1.00 81.19 83 LEU A C 1
ATOM 638 O O . LEU A 1 83 ? -10.615 -13.888 0.110 1.00 81.19 83 LEU A O 1
ATOM 642 N N . VAL A 1 84 ? -10.929 -11.989 1.262 1.00 85.69 84 VAL A N 1
ATOM 643 C CA . VAL A 1 84 ? -10.284 -11.112 0.274 1.00 85.69 84 VAL A CA 1
ATOM 644 C C . VAL A 1 84 ? -8.805 -10.956 0.653 1.00 85.69 84 VAL A C 1
ATOM 646 O O . VAL A 1 84 ? -8.507 -10.287 1.648 1.00 85.69 84 VAL A O 1
ATOM 649 N N . PRO A 1 85 ? -7.852 -11.570 -0.072 1.00 86.31 85 PRO A N 1
ATOM 650 C CA . PRO A 1 85 ? -6.432 -11.378 0.199 1.00 86.31 85 PRO A CA 1
ATOM 651 C C . PRO A 1 85 ? -5.965 -9.967 -0.187 1.00 86.31 85 PRO A C 1
ATOM 653 O O . PRO A 1 85 ? -6.412 -9.393 -1.183 1.00 86.31 85 PRO A O 1
ATOM 656 N 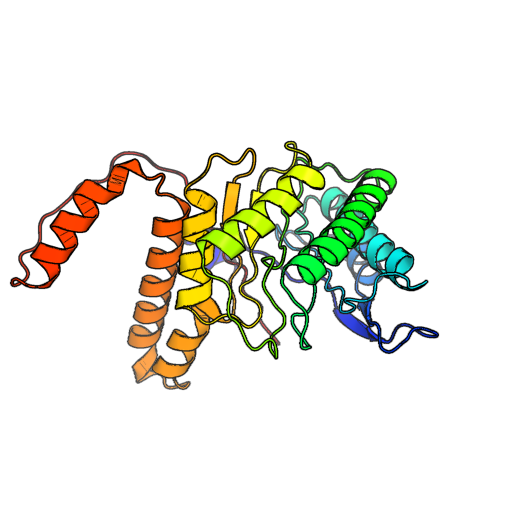N . ILE A 1 86 ? -5.015 -9.422 0.581 1.00 85.69 86 ILE A N 1
ATOM 657 C CA . ILE A 1 86 ? -4.353 -8.151 0.264 1.00 85.69 86 ILE A CA 1
ATOM 658 C C . ILE A 1 86 ? -2.878 -8.417 -0.022 1.00 85.69 86 ILE A C 1
ATOM 660 O O . ILE A 1 86 ? -2.075 -8.586 0.889 1.00 85.69 86 ILE A O 1
ATOM 664 N N . VAL A 1 87 ? -2.513 -8.408 -1.296 1.00 87.12 87 VAL A N 1
ATOM 665 C CA . VAL A 1 87 ? -1.179 -8.782 -1.767 1.00 87.12 87 VAL A CA 1
ATOM 666 C C . VAL A 1 87 ? -0.193 -7.642 -1.491 1.00 87.12 87 VAL A C 1
ATOM 668 O O . VAL A 1 87 ? -0.297 -6.562 -2.076 1.00 87.12 87 VAL A O 1
ATOM 671 N N . GLU A 1 88 ? 0.764 -7.872 -0.588 1.00 85.50 88 GLU A N 1
ATOM 672 C CA . GLU A 1 88 ? 1.710 -6.857 -0.081 1.00 85.50 88 GLU A CA 1
ATOM 673 C C . GLU A 1 88 ? 3.179 -7.167 -0.421 1.00 85.50 88 GLU A C 1
ATOM 675 O O . GLU A 1 88 ? 3.983 -7.322 0.491 1.00 85.50 88 GLU A O 1
ATOM 680 N N . PRO A 1 89 ? 3.590 -7.236 -1.701 1.00 78.69 89 PRO A N 1
ATOM 681 C CA . PRO A 1 89 ? 4.992 -7.404 -2.054 1.00 78.69 89 PRO A CA 1
ATOM 682 C C . PRO A 1 89 ? 5.707 -6.067 -1.821 1.00 78.69 89 PR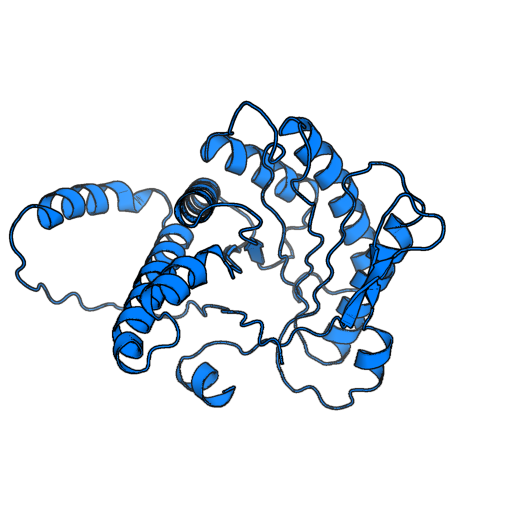O A C 1
ATOM 684 O O . PRO A 1 89 ? 5.870 -5.233 -2.720 1.00 78.69 89 PRO A O 1
ATOM 687 N N . GLU A 1 90 ? 6.048 -5.827 -0.558 1.00 79.19 90 GLU A N 1
ATOM 688 C CA . GLU A 1 90 ? 6.810 -4.663 -0.135 1.00 79.19 90 GLU A CA 1
ATOM 689 C C . GLU A 1 90 ? 8.199 -4.711 -0.769 1.00 79.19 90 GLU A C 1
ATOM 691 O O . GLU A 1 90 ? 8.772 -5.767 -1.012 1.00 79.19 90 GLU A O 1
ATOM 696 N N . ILE A 1 91 ? 8.725 -3.537 -1.078 1.00 79.88 91 ILE A N 1
ATOM 697 C CA . ILE A 1 91 ? 10.099 -3.360 -1.514 1.00 79.88 91 ILE A CA 1
ATOM 698 C C . ILE A 1 91 ? 10.692 -2.379 -0.520 1.00 79.88 91 ILE A C 1
ATOM 700 O O . ILE A 1 91 ? 10.162 -1.273 -0.374 1.00 79.88 91 ILE A O 1
ATOM 704 N N . LEU A 1 92 ? 11.724 -2.820 0.202 1.00 78.12 92 LEU A N 1
ATOM 705 C CA . LEU A 1 92 ? 12.358 -2.009 1.236 1.00 78.12 92 LEU A CA 1
ATOM 706 C C . LEU A 1 92 ? 12.949 -0.734 0.638 1.00 78.12 92 LEU A C 1
ATOM 708 O O . LEU A 1 92 ? 13.279 -0.686 -0.540 1.00 78.12 92 LEU A O 1
ATOM 712 N N . LEU A 1 93 ? 13.077 0.294 1.469 1.00 81.50 93 LEU A N 1
ATOM 713 C CA . LEU A 1 93 ? 13.634 1.586 1.071 1.00 81.50 93 LEU A CA 1
ATOM 714 C C . LEU A 1 93 ? 15.138 1.688 1.339 1.00 81.50 93 LEU A C 1
ATOM 716 O O . LEU A 1 93 ? 15.736 2.699 1.002 1.00 81.50 93 LEU A O 1
ATOM 720 N N . ASP A 1 94 ? 15.753 0.685 1.963 1.00 85.06 94 ASP A N 1
ATOM 721 C CA . ASP A 1 94 ? 17.128 0.785 2.456 1.00 85.06 94 ASP A CA 1
ATOM 722 C C . ASP A 1 94 ? 18.150 0.996 1.319 1.00 85.06 94 ASP A C 1
ATOM 724 O O . ASP A 1 94 ? 18.096 0.335 0.274 1.00 85.06 94 ASP A O 1
ATOM 728 N N . GLY A 1 95 ? 19.110 1.899 1.543 1.00 87.06 95 GLY A N 1
ATOM 729 C CA . GLY A 1 95 ? 20.220 2.197 0.637 1.00 87.06 95 GLY A CA 1
ATOM 730 C C . GLY A 1 95 ? 20.123 3.535 -0.107 1.00 87.06 95 GLY A C 1
ATOM 731 O O . GLY A 1 95 ? 19.117 4.239 -0.062 1.00 87.06 95 GLY A O 1
ATOM 732 N N . ASP A 1 96 ? 21.197 3.862 -0.829 1.00 93.44 96 ASP A N 1
ATOM 733 C CA . ASP A 1 96 ? 21.372 5.091 -1.622 1.00 93.44 96 ASP A CA 1
ATOM 734 C C . ASP A 1 96 ? 21.119 4.808 -3.111 1.00 93.44 96 ASP A C 1
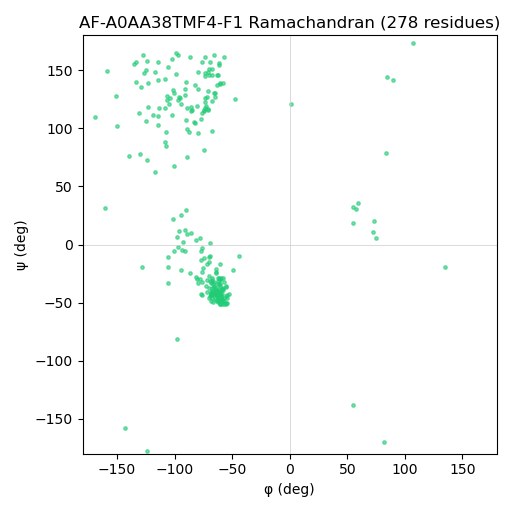ATOM 736 O O . ASP A 1 96 ? 22.034 4.755 -3.933 1.00 93.44 96 ASP A O 1
ATOM 740 N N . HIS A 1 97 ? 19.867 4.506 -3.455 1.00 91.00 97 HIS A N 1
ATOM 741 C CA . HIS A 1 97 ? 19.469 4.230 -4.834 1.00 91.00 97 HIS A CA 1
ATOM 742 C C . HIS A 1 97 ? 18.499 5.299 -5.358 1.00 91.00 97 HIS A C 1
ATOM 744 O O . HIS A 1 97 ? 17.615 5.745 -4.620 1.00 91.00 97 HIS A O 1
ATOM 750 N N . PRO A 1 98 ? 18.624 5.696 -6.638 1.00 94.69 98 PRO A N 1
ATOM 751 C CA . PRO A 1 98 ? 17.729 6.675 -7.235 1.00 94.69 98 PRO A CA 1
ATOM 752 C C . PRO A 1 98 ? 16.343 6.064 -7.500 1.00 94.69 98 PRO A C 1
ATOM 754 O O . PRO A 1 98 ? 16.182 4.840 -7.574 1.00 94.69 98 PRO A O 1
ATOM 757 N N . ILE A 1 99 ? 15.328 6.910 -7.681 1.00 95.00 99 ILE A N 1
ATOM 758 C CA . ILE A 1 99 ? 13.928 6.480 -7.859 1.00 95.00 99 ILE A CA 1
ATOM 759 C C . ILE A 1 99 ? 13.721 5.587 -9.096 1.00 95.00 99 ILE A C 1
ATOM 761 O O . ILE A 1 99 ? 12.878 4.686 -9.084 1.00 95.00 99 ILE A O 1
ATOM 765 N N . GLU A 1 100 ? 14.519 5.776 -10.148 1.00 94.81 100 GLU A N 1
ATOM 766 C CA . GLU A 1 100 ? 14.529 4.948 -11.359 1.00 94.81 100 GLU A CA 1
ATOM 767 C C . GLU A 1 100 ? 14.862 3.496 -11.027 1.00 94.81 100 GLU A C 1
ATOM 769 O O . GLU A 1 100 ? 14.249 2.572 -11.566 1.00 94.81 100 GLU A O 1
ATOM 774 N N . ARG A 1 101 ? 15.804 3.291 -10.100 1.00 92.56 101 ARG A N 1
ATOM 775 C CA . ARG A 1 101 ? 16.194 1.955 -9.666 1.00 92.56 101 ARG A CA 1
ATOM 776 C C . ARG A 1 101 ? 15.071 1.287 -8.881 1.00 92.56 101 ARG A C 1
ATOM 778 O O . ARG A 1 101 ? 14.797 0.108 -9.107 1.00 92.56 101 ARG A O 1
ATOM 785 N N . THR A 1 102 ? 14.386 2.036 -8.019 1.00 92.44 102 THR A N 1
ATOM 786 C CA . THR A 1 102 ? 13.196 1.546 -7.309 1.00 92.44 102 THR A CA 1
ATOM 787 C C . THR A 1 102 ? 12.107 1.131 -8.292 1.00 92.44 102 THR A C 1
ATOM 789 O O . THR A 1 102 ? 11.527 0.057 -8.140 1.00 92.44 102 THR A O 1
ATOM 792 N N . LEU A 1 103 ? 11.851 1.937 -9.331 1.00 94.31 103 LEU A N 1
ATOM 793 C CA . LEU A 1 103 ? 10.880 1.609 -10.378 1.00 94.31 103 LEU A CA 1
ATOM 794 C C . LEU A 1 103 ? 11.254 0.318 -11.111 1.00 94.31 103 LEU A C 1
ATOM 796 O O . LEU A 1 103 ? 10.407 -0.559 -11.262 1.00 94.31 103 LEU A O 1
ATOM 800 N N . GLU A 1 104 ? 12.509 0.189 -11.538 1.00 92.69 104 GLU A N 1
ATOM 801 C CA . GLU A 1 104 ? 12.995 -0.983 -12.267 1.00 92.69 104 GLU A CA 1
ATOM 802 C C . GLU A 1 104 ? 12.818 -2.273 -11.454 1.00 92.69 104 GLU A C 1
ATOM 804 O O . GLU A 1 104 ? 12.299 -3.271 -11.960 1.00 92.69 104 GLU A O 1
ATOM 809 N N . VAL A 1 105 ? 13.226 -2.257 -10.182 1.00 87.69 105 VAL A N 1
ATOM 810 C CA . VAL A 1 105 ? 13.074 -3.417 -9.295 1.00 87.69 105 VAL A CA 1
ATOM 811 C C . VAL A 1 105 ? 11.598 -3.700 -9.041 1.00 87.69 105 VAL A C 1
ATOM 813 O O . VAL A 1 105 ? 11.175 -4.855 -9.117 1.00 87.69 105 VAL A O 1
ATOM 816 N N . ALA A 1 106 ? 10.799 -2.658 -8.804 1.00 90.44 106 ALA A N 1
ATOM 817 C CA . ALA A 1 106 ? 9.378 -2.815 -8.559 1.00 90.44 106 ALA A CA 1
ATOM 818 C C . ALA A 1 106 ? 8.643 -3.410 -9.753 1.00 90.44 106 ALA A C 1
ATOM 820 O O . ALA A 1 106 ? 7.813 -4.294 -9.571 1.00 90.44 106 ALA A O 1
ATOM 821 N N . GLU A 1 107 ? 8.971 -3.003 -10.972 1.00 91.81 107 GLU A N 1
ATOM 822 C CA . GLU A 1 107 ? 8.364 -3.590 -12.158 1.00 91.81 107 GLU A CA 1
ATOM 823 C C . GLU A 1 107 ? 8.635 -5.090 -12.286 1.00 91.81 107 GLU A C 1
ATOM 825 O O . GLU A 1 107 ? 7.715 -5.841 -12.613 1.00 91.81 107 GLU A O 1
ATOM 830 N N . ARG A 1 108 ? 9.864 -5.529 -11.990 1.00 87.38 108 ARG A N 1
ATOM 831 C CA . ARG A 1 108 ? 10.242 -6.949 -12.037 1.00 87.38 108 ARG A CA 1
ATOM 832 C C . ARG A 1 108 ? 9.511 -7.761 -10.968 1.00 87.38 108 ARG A C 1
ATOM 834 O O . ARG A 1 108 ? 8.889 -8.769 -11.289 1.00 87.38 108 ARG A O 1
ATOM 841 N N . VAL A 1 109 ? 9.526 -7.294 -9.717 1.00 85.25 109 VAL A N 1
ATOM 842 C CA . VAL A 1 109 ? 8.845 -7.978 -8.603 1.00 85.25 109 VAL A CA 1
ATOM 843 C C . VAL A 1 109 ? 7.348 -8.085 -8.880 1.00 85.25 109 VAL A C 1
ATOM 845 O O . VAL A 1 109 ? 6.784 -9.172 -8.815 1.00 85.25 109 VAL A O 1
ATOM 848 N N . TRP A 1 110 ? 6.707 -6.981 -9.271 1.00 90.00 110 TRP A N 1
ATOM 849 C CA . TRP A 1 110 ? 5.274 -6.974 -9.554 1.00 90.00 110 TRP A CA 1
ATOM 850 C C . TRP A 1 110 ? 4.899 -7.822 -10.778 1.00 90.00 110 TRP A C 1
ATOM 852 O O . TRP A 1 110 ? 3.833 -8.433 -10.761 1.00 90.00 110 TRP A O 1
ATOM 862 N N . SER A 1 111 ? 5.759 -7.930 -11.803 1.00 90.88 111 SER A N 1
ATOM 863 C CA . SER A 1 111 ? 5.504 -8.861 -12.915 1.00 90.88 111 SER A CA 1
ATOM 864 C C . SER A 1 111 ? 5.483 -10.323 -12.473 1.00 90.88 111 SER A C 1
ATOM 866 O O . SER A 1 111 ? 4.620 -11.078 -12.914 1.00 90.88 111 SER A O 1
ATOM 868 N N . GLU A 1 112 ? 6.387 -10.718 -11.577 1.00 87.62 112 GLU A N 1
ATOM 869 C CA . GLU A 1 112 ? 6.430 -12.090 -11.071 1.00 87.62 112 GLU A CA 1
ATOM 870 C C . GLU A 1 112 ? 5.261 -12.380 -10.132 1.00 87.62 112 GLU A C 1
ATOM 872 O O . GLU A 1 112 ? 4.638 -13.430 -10.246 1.00 87.62 112 GLU A O 1
ATOM 877 N N . VAL A 1 113 ? 4.901 -11.435 -9.259 1.00 88.38 113 VAL A N 1
ATOM 878 C CA . VAL A 1 113 ? 3.725 -11.569 -8.387 1.00 88.38 113 VAL A CA 1
ATOM 879 C C . VAL A 1 113 ? 2.473 -11.847 -9.217 1.00 88.38 113 VAL A C 1
ATOM 881 O O . VAL A 1 113 ? 1.787 -12.829 -8.958 1.00 88.38 113 VAL A O 1
ATOM 884 N N . PHE A 1 114 ? 2.197 -11.056 -10.258 1.00 92.38 114 PHE A N 1
ATOM 885 C CA . PHE A 1 114 ? 1.024 -11.298 -11.104 1.00 92.38 114 PHE A CA 1
ATOM 886 C C . PHE A 1 114 ? 1.108 -12.592 -11.913 1.00 92.38 114 PHE A C 1
ATOM 888 O O . PHE A 1 114 ? 0.085 -13.252 -12.091 1.00 92.38 114 PHE A O 1
ATOM 895 N N . TYR A 1 115 ? 2.306 -12.989 -12.352 1.00 92.25 115 TYR A N 1
ATOM 896 C CA . TYR A 1 115 ? 2.511 -14.295 -12.972 1.00 92.25 115 TYR A CA 1
ATOM 897 C C . TYR A 1 115 ? 2.112 -15.430 -12.017 1.00 92.25 115 TYR A C 1
ATOM 899 O O . TYR A 1 115 ? 1.287 -16.267 -12.377 1.00 92.25 115 TYR A O 1
ATOM 907 N N . TYR A 1 116 ? 2.617 -15.435 -10.781 1.00 88.00 116 TYR A N 1
ATOM 908 C CA . TYR A 1 116 ? 2.306 -16.490 -9.813 1.00 88.00 116 TYR A CA 1
ATOM 909 C C . TYR A 1 116 ? 0.869 -16.423 -9.280 1.00 88.00 116 TYR A C 1
ATOM 911 O O . TYR A 1 116 ? 0.292 -17.477 -9.014 1.00 88.00 116 TYR A O 1
ATOM 919 N N . LEU A 1 117 ? 0.256 -15.237 -9.177 1.00 89.94 117 LEU A N 1
ATOM 920 C CA . LEU A 1 117 ? -1.174 -15.110 -8.869 1.00 89.94 117 LEU A CA 1
ATOM 921 C C . LEU A 1 117 ? -2.014 -15.805 -9.948 1.00 89.94 117 LEU A C 1
ATOM 923 O O . LEU A 1 117 ? -2.899 -16.591 -9.617 1.00 89.94 117 LEU A O 1
ATOM 927 N N . ALA A 1 118 ? -1.689 -15.582 -11.227 1.00 94.50 118 ALA A N 1
ATOM 928 C CA . ALA A 1 118 ? -2.362 -16.249 -12.339 1.00 94.50 118 ALA A CA 1
ATOM 929 C C . ALA A 1 118 ? -2.132 -17.770 -12.330 1.00 94.50 118 ALA A C 1
ATOM 931 O O . ALA A 1 118 ? -3.083 -18.527 -12.491 1.00 94.50 118 ALA A O 1
ATOM 932 N N . GLN A 1 119 ? -0.897 -18.231 -12.087 1.00 93.00 119 GLN A N 1
ATOM 933 C CA . GLN A 1 119 ? -0.585 -19.668 -11.998 1.00 93.00 119 GLN A CA 1
ATOM 934 C C . GLN A 1 119 ? -1.340 -20.379 -10.862 1.00 93.00 119 GLN A C 1
ATOM 936 O O . GLN A 1 119 ? -1.621 -21.569 -10.967 1.00 93.00 119 GLN A O 1
ATOM 941 N N . ASN A 1 120 ? -1.683 -19.662 -9.787 1.00 87.75 120 ASN A N 1
ATOM 942 C CA . ASN A 1 120 ? -2.472 -20.187 -8.667 1.00 87.75 120 ASN A CA 1
ATOM 943 C C . ASN A 1 120 ? -3.989 -19.964 -8.847 1.00 87.75 120 ASN A C 1
ATOM 945 O O . ASN A 1 120 ? -4.735 -20.142 -7.890 1.00 87.75 120 ASN A O 1
ATOM 949 N N . ASN A 1 121 ? -4.453 -19.575 -10.043 1.00 94.00 121 ASN A N 1
ATOM 950 C CA . ASN A 1 121 ? -5.865 -19.307 -10.351 1.00 94.00 121 ASN A CA 1
ATOM 951 C C . ASN A 1 121 ? -6.530 -18.277 -9.418 1.00 94.00 121 ASN A C 1
ATOM 953 O O . ASN A 1 121 ? -7.724 -18.362 -9.139 1.00 94.00 121 ASN A O 1
ATOM 957 N N . VAL A 1 122 ? -5.769 -17.291 -8.934 1.00 92.62 122 VAL A N 1
ATOM 958 C CA . VAL A 1 122 ? -6.313 -16.236 -8.072 1.00 92.62 122 VAL A CA 1
ATOM 959 C C . VAL A 1 122 ? -7.196 -15.296 -8.896 1.00 92.62 122 VAL A C 1
ATOM 961 O O . VAL A 1 122 ? -6.747 -14.726 -9.891 1.00 92.62 122 VAL A O 1
ATOM 964 N N . MET A 1 123 ? -8.431 -15.077 -8.449 1.00 95.19 123 MET A N 1
ATOM 965 C CA . MET A 1 123 ? -9.369 -14.133 -9.064 1.00 95.19 123 MET A CA 1
ATOM 966 C C . MET A 1 123 ? -8.963 -12.690 -8.734 1.00 95.19 123 MET A C 1
ATOM 968 O O . MET A 1 123 ? -9.016 -12.285 -7.572 1.00 95.19 123 MET A O 1
ATOM 972 N N . PHE A 1 124 ? -8.573 -11.894 -9.731 1.00 96.06 124 PHE A N 1
ATOM 973 C CA . PHE A 1 124 ? -8.032 -10.542 -9.512 1.00 96.06 124 PHE A CA 1
ATOM 974 C C . PHE A 1 124 ? -9.084 -9.533 -9.029 1.00 96.06 124 PHE A C 1
ATOM 976 O O . PHE A 1 124 ? -8.762 -8.606 -8.292 1.00 96.06 124 PHE A O 1
ATOM 983 N N . GLU A 1 125 ? -10.350 -9.739 -9.372 1.00 96.06 125 GLU A N 1
ATOM 984 C CA . GLU A 1 125 ? -11.491 -8.968 -8.873 1.00 96.06 125 GLU A CA 1
ATOM 985 C C . GLU A 1 125 ? -11.679 -9.153 -7.360 1.00 96.06 125 GLU A C 1
ATOM 987 O O . GLU A 1 125 ? -12.245 -8.297 -6.681 1.00 96.06 125 GLU A O 1
ATOM 992 N N . GLY A 1 126 ? -11.186 -10.275 -6.829 1.00 91.94 126 GLY A N 1
ATOM 993 C CA . GLY A 1 126 ? -11.268 -10.663 -5.428 1.00 91.94 126 GLY A CA 1
ATOM 994 C C . GLY A 1 126 ? -9.987 -10.421 -4.638 1.00 91.94 126 GLY A C 1
ATOM 995 O O . GLY A 1 126 ? -9.802 -11.096 -3.628 1.00 91.94 126 GLY A O 1
ATOM 996 N N . ILE A 1 127 ? -9.089 -9.530 -5.079 1.00 91.12 127 ILE A N 1
ATOM 997 C CA . ILE A 1 127 ? -7.886 -9.149 -4.318 1.00 91.12 127 ILE A CA 1
ATOM 998 C C . ILE A 1 127 ? -7.816 -7.637 -4.095 1.00 91.12 127 ILE A C 1
ATOM 1000 O O . ILE A 1 127 ? -8.354 -6.845 -4.863 1.00 91.12 127 ILE A O 1
ATOM 1004 N N . LEU A 1 128 ? -7.072 -7.218 -3.077 1.00 92.12 128 LEU A N 1
ATOM 1005 C CA . LEU A 1 128 ? -6.540 -5.857 -2.991 1.00 92.12 128 LEU A CA 1
ATOM 1006 C C . LEU A 1 128 ? -5.020 -5.908 -3.077 1.00 92.12 128 LEU A C 1
ATOM 1008 O O . LEU A 1 128 ? -4.399 -6.920 -2.760 1.00 92.12 128 LEU A O 1
ATOM 1012 N N . LEU A 1 129 ? -4.401 -4.803 -3.476 1.00 92.00 129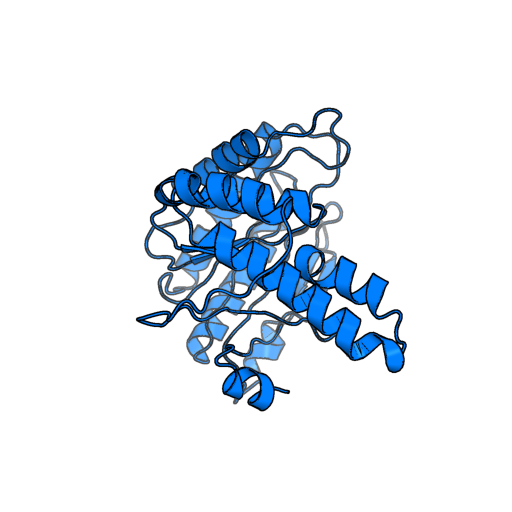 LEU A N 1
ATOM 1013 C CA . LEU A 1 129 ? -2.948 -4.674 -3.433 1.00 92.00 129 LEU A CA 1
ATOM 1014 C C . LEU A 1 129 ? -2.537 -3.707 -2.338 1.00 92.00 129 LEU A C 1
ATOM 1016 O O . LEU A 1 129 ? -3.150 -2.655 -2.181 1.00 92.00 129 LEU A O 1
ATOM 1020 N N . LYS A 1 130 ? -1.440 -4.008 -1.649 1.00 91.44 130 LYS A N 1
ATOM 1021 C CA . LYS A 1 130 ? -0.802 -3.103 -0.693 1.00 91.44 130 LYS A CA 1
ATOM 1022 C C . LYS A 1 130 ? 0.663 -2.866 -1.061 1.00 91.44 130 LYS A C 1
ATOM 1024 O O . LYS A 1 130 ? 1.568 -3.412 -0.443 1.00 91.44 130 LYS A O 1
ATOM 1029 N N . PRO A 1 131 ? 0.925 -2.087 -2.123 1.00 91.00 131 PRO A N 1
ATOM 1030 C CA . PRO A 1 131 ? 2.282 -1.764 -2.542 1.00 91.00 131 PRO A CA 1
ATOM 1031 C C . PRO A 1 131 ? 2.936 -0.705 -1.653 1.00 91.00 131 PRO A C 1
ATOM 1033 O O . PRO A 1 131 ? 2.263 0.178 -1.111 1.00 91.00 131 PRO A O 1
ATOM 1036 N N . SER A 1 132 ? 4.270 -0.695 -1.652 1.00 90.38 132 SER A N 1
ATOM 1037 C CA . SER A 1 132 ? 5.040 0.520 -1.389 1.00 90.38 132 SER A CA 1
ATOM 1038 C C . SER A 1 132 ? 4.935 1.504 -2.565 1.00 90.38 132 SER A C 1
AT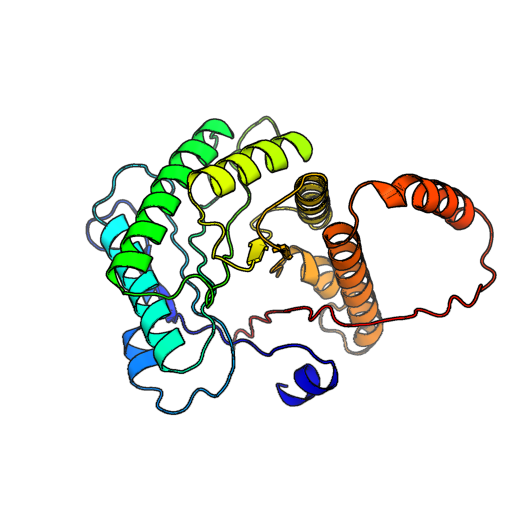OM 1040 O O . SER A 1 132 ? 4.789 1.124 -3.740 1.00 90.38 132 SER A O 1
ATOM 1042 N N . MET A 1 133 ? 4.988 2.797 -2.241 1.00 94.12 133 MET A N 1
ATOM 1043 C CA . MET A 1 133 ? 5.179 3.852 -3.239 1.00 94.12 133 MET A CA 1
ATOM 1044 C C . MET A 1 133 ? 6.590 3.754 -3.827 1.00 94.12 133 MET A C 1
ATOM 1046 O O . MET A 1 133 ? 7.515 3.292 -3.162 1.00 94.12 133 MET A O 1
ATOM 1050 N N . VAL A 1 134 ? 6.758 4.187 -5.075 1.00 94.50 134 VAL A N 1
ATOM 1051 C CA . VAL A 1 134 ? 8.073 4.251 -5.719 1.00 94.50 134 VAL A CA 1
ATOM 1052 C C . VAL A 1 134 ? 8.744 5.551 -5.288 1.00 94.50 134 VAL A C 1
ATOM 1054 O O . VAL A 1 134 ? 8.360 6.628 -5.738 1.00 94.50 134 VAL A O 1
ATOM 1057 N N . THR A 1 135 ? 9.725 5.446 -4.398 1.00 94.31 135 THR A N 1
ATOM 1058 C CA . THR A 1 135 ? 10.512 6.574 -3.885 1.00 94.31 135 THR A CA 1
ATOM 1059 C C . THR A 1 135 ? 12.006 6.291 -4.056 1.00 94.31 135 THR A C 1
ATOM 1061 O O . THR A 1 135 ? 12.378 5.130 -4.247 1.00 94.31 135 THR A O 1
ATOM 1064 N N . PRO A 1 136 ? 12.877 7.311 -3.980 1.00 93.38 136 PRO A N 1
ATOM 1065 C CA . PRO A 1 136 ? 14.301 7.076 -3.774 1.00 93.38 136 PRO A CA 1
ATOM 1066 C C . PRO A 1 136 ? 14.549 6.272 -2.493 1.00 93.38 136 PRO A C 1
ATOM 1068 O O . PRO A 1 136 ? 13.683 6.217 -1.607 1.00 93.38 136 PRO A O 1
ATOM 1071 N N . GLY A 1 137 ? 15.736 5.679 -2.407 1.00 91.44 137 GLY A N 1
ATOM 1072 C CA . GLY A 1 137 ? 16.191 5.006 -1.201 1.00 91.44 137 GLY A CA 1
ATOM 1073 C C . GLY A 1 137 ? 16.295 5.962 -0.009 1.00 91.44 137 GLY A C 1
ATOM 1074 O O . GLY A 1 137 ? 16.420 7.177 -0.171 1.00 91.44 137 GLY A O 1
ATOM 1075 N N . ALA A 1 138 ? 16.215 5.419 1.202 1.00 88.94 138 ALA A N 1
ATOM 1076 C CA . ALA A 1 138 ? 16.185 6.185 2.443 1.00 88.94 138 ALA A CA 1
ATOM 1077 C C . ALA A 1 138 ? 17.463 7.012 2.664 1.00 88.94 138 ALA A C 1
ATOM 1079 O O . ALA A 1 138 ? 17.383 8.099 3.237 1.00 88.94 138 ALA A O 1
ATOM 1080 N N . ASP A 1 139 ? 18.604 6.519 2.172 1.00 90.00 139 ASP A N 1
ATOM 1081 C CA . ASP A 1 139 ? 19.908 7.182 2.281 1.00 90.00 139 ASP A CA 1
ATOM 1082 C C . ASP A 1 139 ? 20.219 8.071 1.064 1.00 90.00 139 ASP A C 1
ATOM 1084 O O . ASP A 1 139 ? 21.294 8.670 0.985 1.00 90.00 139 ASP A O 1
ATOM 1088 N N . HIS A 1 140 ? 19.290 8.168 0.104 1.00 91.56 140 HIS A N 1
ATOM 1089 C CA . HIS A 1 140 ? 19.488 8.965 -1.097 1.00 91.56 140 HIS A CA 1
ATOM 1090 C C . HIS A 1 140 ? 19.455 10.461 -0.784 1.00 91.56 140 HIS A C 1
ATOM 1092 O O . HIS A 1 140 ? 18.556 10.961 -0.106 1.00 91.56 140 HIS A O 1
ATOM 1098 N N . LYS A 1 141 ? 20.443 11.196 -1.305 1.00 88.00 141 LYS A N 1
ATOM 1099 C CA . LYS A 1 141 ? 20.645 12.622 -0.989 1.00 88.00 141 LYS A CA 1
ATOM 1100 C C . LYS A 1 141 ? 19.460 13.500 -1.387 1.00 88.00 141 LYS A C 1
ATOM 1102 O O . LYS A 1 141 ? 19.174 14.486 -0.711 1.00 88.00 141 LYS A O 1
ATOM 1107 N N . GLU A 1 142 ? 18.786 13.154 -2.479 1.00 87.62 142 GLU A N 1
ATOM 1108 C CA . GLU A 1 142 ? 17.672 13.926 -3.017 1.00 87.62 142 GLU A CA 1
ATOM 1109 C C . GLU A 1 142 ? 16.337 13.246 -2.716 1.00 87.62 142 GLU A C 1
ATOM 1111 O O . GLU A 1 142 ? 16.068 12.118 -3.132 1.00 87.62 142 GLU A O 1
ATOM 1116 N N . LYS A 1 143 ? 15.455 13.961 -2.011 1.00 86.88 143 LYS A N 1
ATOM 1117 C CA . LYS A 1 143 ? 14.066 13.533 -1.849 1.00 86.88 143 LYS A CA 1
ATOM 1118 C C . LYS A 1 143 ? 13.268 13.879 -3.102 1.00 86.88 143 LYS A C 1
ATOM 1120 O O . LYS A 1 143 ? 13.318 15.005 -3.588 1.00 86.88 143 LYS A O 1
ATOM 1125 N N . ALA A 1 144 ? 12.474 12.928 -3.581 1.00 92.81 144 ALA A N 1
ATOM 1126 C CA . ALA A 1 144 ? 11.556 13.160 -4.690 1.00 92.81 144 ALA A CA 1
ATOM 1127 C C . ALA A 1 144 ? 10.346 14.002 -4.249 1.00 92.81 144 ALA A C 1
ATOM 1129 O O . ALA A 1 144 ? 9.842 13.848 -3.134 1.00 92.81 144 ALA A O 1
ATOM 1130 N N . SER A 1 145 ? 9.847 14.860 -5.145 1.00 95.94 145 SER A N 1
ATOM 1131 C CA . SER A 1 145 ? 8.592 15.584 -4.917 1.00 95.94 145 SER A CA 1
ATOM 1132 C C . SER A 1 145 ? 7.383 14.633 -4.953 1.00 95.94 145 SER A C 1
ATOM 1134 O O . SER A 1 145 ? 7.459 13.584 -5.608 1.00 95.94 145 SER A O 1
ATOM 1136 N N . PRO A 1 146 ? 6.243 14.990 -4.333 1.00 95.50 146 PRO A N 1
ATOM 1137 C CA . PRO A 1 146 ? 5.033 14.169 -4.392 1.00 95.50 146 PRO A CA 1
ATOM 1138 C C . PRO A 1 146 ? 4.547 13.855 -5.808 1.00 95.50 146 PRO A C 1
ATOM 1140 O O . PRO A 1 146 ? 4.106 12.741 -6.083 1.00 95.50 146 PRO A O 1
ATOM 1143 N N . GLU A 1 147 ? 4.684 14.799 -6.736 1.00 96.38 147 GLU A N 1
ATOM 1144 C CA . GLU A 1 147 ? 4.324 14.629 -8.146 1.00 96.38 147 GLU A CA 1
ATOM 1145 C C . GLU A 1 147 ? 5.242 13.615 -8.836 1.00 96.38 147 GLU A C 1
ATOM 1147 O O . GLU A 1 147 ? 4.787 12.804 -9.646 1.00 96.38 147 GLU A O 1
ATOM 1152 N N . THR A 1 148 ? 6.529 13.625 -8.483 1.00 96.75 148 THR A N 1
ATOM 1153 C CA . THR A 1 148 ? 7.515 12.669 -8.999 1.00 96.75 148 THR A CA 1
ATOM 1154 C C . THR A 1 148 ? 7.221 11.267 -8.467 1.00 96.75 148 THR A C 1
ATOM 1156 O O . THR A 1 148 ? 7.094 10.328 -9.255 1.00 96.75 148 THR A O 1
ATOM 1159 N N . VAL A 1 149 ? 7.003 11.126 -7.155 1.00 96.38 149 VAL A N 1
ATOM 1160 C CA . VAL A 1 149 ? 6.602 9.852 -6.531 1.00 96.38 149 VAL A CA 1
ATOM 1161 C C . VAL A 1 149 ? 5.314 9.323 -7.161 1.00 96.38 149 VAL A C 1
ATOM 1163 O O . VAL A 1 149 ? 5.250 8.151 -7.541 1.00 96.38 149 VAL A O 1
ATOM 1166 N N . ALA A 1 150 ? 4.309 10.181 -7.346 1.00 96.31 150 ALA A N 1
ATOM 1167 C CA . ALA A 1 150 ? 3.050 9.807 -7.976 1.00 96.31 150 ALA A CA 1
ATOM 1168 C C . ALA A 1 150 ? 3.250 9.328 -9.419 1.00 96.31 150 ALA A C 1
ATOM 1170 O O . ALA A 1 150 ? 2.771 8.252 -9.780 1.00 96.31 150 ALA A O 1
ATOM 1171 N N . LYS A 1 151 ? 4.016 10.063 -10.234 1.00 97.19 151 LYS A N 1
ATOM 1172 C CA . LYS A 1 151 ? 4.304 9.692 -11.627 1.00 97.19 151 LYS A CA 1
ATOM 1173 C C . LYS A 1 151 ? 4.953 8.312 -11.727 1.00 97.19 151 LYS A C 1
ATOM 1175 O O . LYS A 1 151 ? 4.475 7.472 -12.494 1.00 97.19 151 LYS A O 1
ATOM 1180 N N . TYR A 1 152 ? 6.018 8.059 -10.966 1.00 97.31 152 TYR A N 1
ATOM 1181 C CA . TYR A 1 152 ? 6.738 6.780 -11.015 1.00 97.31 152 TYR A CA 1
ATOM 1182 C C . TYR A 1 152 ? 5.878 5.637 -10.466 1.00 97.31 152 TYR A C 1
ATOM 1184 O O . TYR A 1 152 ? 5.807 4.562 -11.065 1.00 97.31 152 TYR A O 1
ATOM 1192 N N . THR A 1 153 ? 5.148 5.887 -9.379 1.00 96.56 153 THR A N 1
ATOM 1193 C CA . THR A 1 153 ? 4.270 4.886 -8.768 1.00 96.56 153 THR A CA 1
ATOM 1194 C C . THR A 1 153 ? 3.128 4.489 -9.699 1.00 96.56 153 THR A C 1
ATOM 1196 O O . THR A 1 153 ? 2.912 3.299 -9.925 1.00 96.56 153 THR A O 1
ATOM 1199 N N . LEU A 1 154 ? 2.432 5.455 -10.301 1.00 96.25 154 LEU A N 1
ATOM 1200 C CA . LEU A 1 154 ? 1.355 5.174 -11.250 1.00 96.25 154 LEU A CA 1
ATOM 1201 C C . LEU A 1 154 ? 1.876 4.539 -12.543 1.00 96.25 154 LEU A C 1
ATOM 1203 O O . LEU A 1 154 ? 1.191 3.698 -13.119 1.00 96.25 154 LEU A O 1
ATOM 1207 N N . THR A 1 155 ? 3.091 4.885 -12.981 1.00 97.06 155 THR A N 1
ATOM 1208 C CA . THR A 1 155 ? 3.745 4.229 -14.128 1.00 97.06 155 THR A CA 1
ATOM 1209 C C . THR A 1 155 ? 3.952 2.740 -13.862 1.00 97.06 155 THR A C 1
ATOM 1211 O O . THR A 1 155 ? 3.557 1.918 -14.689 1.00 97.06 155 THR A O 1
ATOM 1214 N N . LYS A 1 156 ? 4.488 2.380 -12.687 1.00 95.94 156 LYS A N 1
ATOM 1215 C CA . LYS A 1 156 ? 4.615 0.981 -12.251 1.00 95.94 156 LYS A CA 1
ATOM 1216 C C . LYS A 1 156 ? 3.265 0.264 -12.288 1.00 95.94 156 LYS A C 1
ATOM 1218 O O . LYS A 1 156 ? 3.169 -0.816 -12.866 1.00 95.94 156 LYS A O 1
ATOM 1223 N N . LEU A 1 157 ? 2.228 0.859 -11.685 1.00 96.12 157 LEU A N 1
ATOM 1224 C CA . LEU A 1 157 ? 0.897 0.246 -11.626 1.00 96.12 157 LEU A CA 1
ATOM 1225 C C . LEU A 1 157 ? 0.329 0.016 -13.034 1.00 96.12 157 LEU A C 1
ATOM 1227 O O . LEU A 1 157 ? -0.035 -1.105 -13.360 1.00 96.12 157 LEU A O 1
ATOM 1231 N N . LYS A 1 158 ? 0.367 1.029 -13.909 1.00 96.06 158 LYS A N 1
ATOM 1232 C CA . LYS A 1 158 ? -0.094 0.939 -15.311 1.00 96.06 158 LYS A CA 1
ATOM 1233 C C . LYS A 1 158 ? 0.633 -0.109 -16.142 1.00 96.06 158 LYS A C 1
ATOM 1235 O O . LYS A 1 158 ? 0.045 -0.643 -17.074 1.00 96.06 158 LYS A O 1
ATOM 1240 N N . ARG A 1 159 ? 1.890 -0.413 -15.821 1.00 97.00 159 ARG A N 1
ATOM 1241 C CA . ARG A 1 159 ? 2.679 -1.416 -16.547 1.00 97.00 159 ARG A CA 1
ATOM 1242 C C . ARG A 1 159 ? 2.490 -2.842 -16.038 1.00 97.00 159 ARG A C 1
ATOM 1244 O O . ARG A 1 159 ? 2.789 -3.767 -16.787 1.00 97.00 159 ARG A O 1
ATOM 1251 N N . ARG A 1 160 ? 2.083 -3.034 -14.778 1.00 95.31 160 ARG A N 1
ATOM 1252 C CA . ARG A 1 160 ? 2.151 -4.350 -14.110 1.00 95.31 160 ARG A CA 1
ATOM 1253 C C . ARG A 1 160 ? 0.854 -4.822 -13.470 1.00 95.31 160 ARG A C 1
ATOM 1255 O O . ARG A 1 160 ? 0.737 -6.012 -13.214 1.00 95.31 160 ARG A O 1
ATOM 1262 N N . VAL A 1 161 ? -0.091 -3.928 -13.204 1.00 96.12 161 VAL A N 1
ATOM 1263 C CA . VAL A 1 161 ? -1.346 -4.255 -12.525 1.00 96.12 161 VAL A CA 1
ATOM 1264 C C . VAL A 1 161 ? -2.478 -4.296 -13.554 1.00 96.12 161 VAL A C 1
ATOM 1266 O O . VAL A 1 161 ? -2.670 -3.319 -14.275 1.00 96.12 161 VAL A O 1
ATOM 1269 N N . PRO A 1 162 ? -3.249 -5.389 -13.649 1.00 96.50 162 PRO A N 1
ATOM 1270 C CA . PRO A 1 162 ? -4.447 -5.439 -14.478 1.00 96.50 162 PRO A CA 1
ATOM 1271 C C . PRO A 1 162 ? -5.562 -4.526 -13.935 1.00 96.50 162 PRO A C 1
ATOM 1273 O O . PRO A 1 162 ? -5.733 -4.435 -12.717 1.00 96.50 162 PRO A O 1
ATOM 1276 N N . PRO A 1 163 ? -6.390 -3.903 -14.795 1.00 96.38 163 PRO A N 1
ATOM 1277 C CA . PRO A 1 163 ? -7.567 -3.134 -14.368 1.00 96.38 163 PRO A CA 1
ATOM 1278 C C . PRO A 1 163 ? -8.625 -3.938 -13.597 1.00 96.38 163 PRO A C 1
ATOM 1280 O O . PRO A 1 163 ? -9.463 -3.337 -12.942 1.00 96.38 163 PRO A O 1
ATOM 1283 N N . ALA A 1 164 ? -8.592 -5.276 -13.669 1.00 96.94 164 ALA A N 1
ATOM 1284 C CA . ALA A 1 164 ? -9.510 -6.157 -12.941 1.00 96.94 164 ALA A CA 1
ATOM 1285 C C . ALA A 1 164 ? -9.365 -6.058 -11.412 1.00 96.94 164 ALA A C 1
ATOM 1287 O O . ALA A 1 164 ? -10.304 -6.355 -10.681 1.00 96.94 164 ALA A O 1
ATOM 1288 N N . VAL A 1 165 ? -8.201 -5.625 -10.917 1.00 96.62 165 VAL A N 1
ATOM 1289 C CA . VAL A 1 165 ? -8.008 -5.384 -9.485 1.00 96.62 165 VAL A CA 1
ATOM 1290 C C . VAL A 1 165 ? -8.908 -4.218 -9.044 1.00 96.62 165 VAL A C 1
ATOM 1292 O O . VAL A 1 165 ? -8.873 -3.162 -9.661 1.00 96.62 165 VAL A O 1
ATOM 1295 N N . PRO A 1 166 ? -9.693 -4.321 -7.966 1.00 93.81 166 PRO A N 1
ATOM 1296 C CA . PRO A 1 166 ? -10.575 -3.228 -7.552 1.00 93.81 166 PRO A CA 1
ATOM 1297 C C . PRO A 1 166 ? -9.836 -2.071 -6.862 1.00 93.81 166 PRO A C 1
ATOM 1299 O O . PRO A 1 166 ? -10.241 -0.911 -6.982 1.00 93.81 166 PRO A O 1
ATOM 1302 N N . GLY A 1 167 ? -8.749 -2.345 -6.130 1.00 92.88 167 GLY A N 1
ATOM 1303 C CA . GLY A 1 167 ? -8.129 -1.317 -5.297 1.00 92.88 167 GLY A CA 1
ATOM 1304 C C . GLY A 1 167 ? -6.667 -1.525 -4.911 1.00 92.88 167 GLY A C 1
ATOM 1305 O O . GLY A 1 167 ? -6.185 -2.641 -4.714 1.00 92.88 167 GLY A O 1
ATOM 1306 N N . ILE A 1 168 ? -5.984 -0.390 -4.752 1.00 94.50 168 ILE A N 1
ATOM 1307 C CA . ILE A 1 168 ? -4.588 -0.252 -4.344 1.00 94.50 168 ILE A CA 1
ATOM 1308 C C . ILE A 1 168 ? -4.538 0.539 -3.032 1.00 94.50 168 ILE A C 1
ATOM 1310 O O . ILE A 1 168 ? -4.822 1.736 -3.007 1.00 94.50 168 ILE A O 1
ATOM 1314 N N . MET A 1 169 ? -4.161 -0.121 -1.942 1.00 93.31 169 MET A N 1
ATOM 1315 C CA . MET A 1 169 ? -4.128 0.420 -0.583 1.00 93.31 169 MET A CA 1
ATOM 1316 C C . MET A 1 169 ? -2.678 0.616 -0.140 1.00 93.31 169 MET A C 1
ATOM 1318 O O . MET A 1 169 ? -2.075 -0.284 0.434 1.00 93.31 169 MET A O 1
ATOM 1322 N N . PHE A 1 170 ? -2.084 1.775 -0.415 1.00 93.38 170 PHE A N 1
ATOM 1323 C CA . PHE A 1 170 ? -0.655 1.998 -0.174 1.00 93.38 170 PHE A CA 1
ATOM 1324 C C . PHE A 1 170 ? -0.259 1.841 1.296 1.00 93.38 170 PHE A C 1
ATOM 1326 O O . PHE A 1 170 ? -0.934 2.350 2.194 1.00 93.38 170 PHE A O 1
ATOM 1333 N N . LEU A 1 171 ? 0.886 1.199 1.538 1.00 90.38 171 LEU A N 1
ATOM 1334 C CA . LEU A 1 171 ? 1.559 1.241 2.835 1.00 90.38 171 LEU A CA 1
ATOM 1335 C C . LEU A 1 171 ? 2.351 2.545 2.978 1.00 90.38 171 LEU A C 1
ATOM 1337 O O . LEU A 1 171 ? 2.873 3.087 2.004 1.00 90.38 171 LEU A O 1
ATOM 1341 N N . SER A 1 172 ? 2.466 3.055 4.206 1.00 85.44 172 SER A N 1
ATOM 1342 C CA . SER A 1 172 ? 3.229 4.285 4.459 1.00 85.44 172 SER A CA 1
ATOM 1343 C C . SER A 1 172 ? 4.742 4.059 4.437 1.00 85.44 172 SER A C 1
ATOM 1345 O O . SER A 1 172 ? 5.506 5.000 4.237 1.00 85.44 172 SER A O 1
ATOM 1347 N N . GLY A 1 173 ? 5.195 2.824 4.678 1.00 82.25 173 GLY A N 1
ATOM 1348 C CA . GLY A 1 173 ? 6.616 2.499 4.772 1.00 82.25 173 GLY A CA 1
ATOM 1349 C C . GLY A 1 173 ? 7.303 3.385 5.811 1.00 82.25 173 GLY A C 1
ATOM 1350 O O . GLY A 1 173 ? 6.736 3.630 6.881 1.00 82.25 173 GLY A O 1
ATOM 1351 N N . GLY A 1 174 ? 8.503 3.870 5.487 1.00 81.50 174 GLY A N 1
ATOM 1352 C CA . GLY A 1 174 ? 9.289 4.802 6.306 1.00 81.50 174 GLY A CA 1
ATOM 1353 C C . GLY A 1 174 ? 8.906 6.282 6.188 1.00 81.50 174 GLY A C 1
ATOM 1354 O O . GLY A 1 174 ? 9.577 7.113 6.791 1.00 81.50 174 GLY A O 1
ATOM 1355 N N . GLN A 1 175 ? 7.859 6.625 5.435 1.00 86.00 175 GLN A N 1
ATOM 1356 C CA . GLN A 1 175 ? 7.470 8.018 5.210 1.00 86.00 175 GLN A CA 1
ATOM 1357 C C . GLN A 1 175 ? 6.891 8.660 6.475 1.00 86.00 175 GLN A C 1
ATOM 1359 O O . GLN A 1 175 ? 6.259 7.997 7.310 1.00 86.00 175 GLN A O 1
ATOM 1364 N N . SER A 1 176 ? 7.054 9.977 6.593 1.00 86.94 176 SER A N 1
ATOM 1365 C CA . SER A 1 176 ? 6.331 10.754 7.595 1.00 86.94 176 SER A CA 1
ATOM 1366 C C . SER A 1 176 ? 4.823 10.766 7.321 1.00 86.94 176 SER A C 1
ATOM 1368 O O . SER A 1 176 ? 4.349 10.492 6.217 1.00 86.94 176 SER A O 1
ATOM 1370 N N . GLU A 1 177 ? 4.054 11.134 8.346 1.00 85.88 177 GLU A N 1
ATOM 1371 C CA . GLU A 1 177 ? 2.603 11.297 8.255 1.00 85.88 177 GLU A CA 1
ATOM 1372 C C . GLU A 1 177 ? 2.194 12.235 7.107 1.00 85.88 177 GLU A C 1
ATOM 1374 O O . GLU A 1 177 ? 1.254 11.939 6.374 1.00 85.88 177 GLU A O 1
ATOM 1379 N N . MET A 1 178 ? 2.902 13.353 6.931 1.00 86.56 178 MET A N 1
ATOM 1380 C CA . MET A 1 178 ? 2.577 14.340 5.902 1.00 86.56 178 MET A CA 1
ATOM 1381 C C . MET A 1 178 ? 3.016 13.892 4.504 1.00 86.56 178 MET A C 1
ATOM 1383 O O . MET A 1 178 ? 2.242 14.032 3.560 1.00 86.56 178 MET A O 1
ATOM 1387 N N . GLU A 1 179 ? 4.217 13.317 4.365 1.00 89.56 179 GLU A N 1
ATOM 1388 C CA . GLU A 1 179 ? 4.720 12.810 3.077 1.00 89.56 179 GLU A CA 1
ATOM 1389 C C . GLU A 1 179 ? 3.780 11.739 2.500 1.00 89.56 179 GLU A C 1
ATOM 1391 O O . GLU A 1 179 ? 3.357 11.850 1.350 1.00 89.56 179 GLU A O 1
ATOM 1396 N N . ALA A 1 180 ? 3.360 10.766 3.317 1.00 89.75 180 ALA A N 1
ATOM 1397 C CA . ALA A 1 180 ? 2.453 9.705 2.878 1.00 89.75 180 ALA A CA 1
ATOM 1398 C C . ALA A 1 180 ? 1.093 10.254 2.408 1.00 89.75 180 ALA A C 1
ATOM 1400 O O . ALA A 1 180 ? 0.514 9.766 1.435 1.00 89.75 180 ALA A O 1
ATOM 1401 N N . THR A 1 181 ? 0.577 11.281 3.088 1.00 89.69 181 THR A N 1
ATOM 1402 C CA . THR A 1 181 ? -0.682 11.939 2.727 1.00 89.69 181 THR A CA 1
ATOM 1403 C C . THR A 1 181 ? -0.552 12.737 1.420 1.00 89.69 181 THR A C 1
ATOM 1405 O O . THR A 1 181 ? -1.419 12.630 0.553 1.00 89.69 181 THR A O 1
ATOM 1408 N N . LEU A 1 182 ? 0.531 13.502 1.243 1.00 91.56 182 LEU A N 1
ATOM 1409 C CA . LEU A 1 182 ? 0.767 14.304 0.035 1.00 91.56 182 LEU A CA 1
ATOM 1410 C C . LEU A 1 182 ? 1.014 13.439 -1.206 1.00 91.56 182 LEU A C 1
ATOM 1412 O O . LEU A 1 182 ? 0.467 13.726 -2.269 1.00 91.56 182 LEU A O 1
ATOM 1416 N N . ASN A 1 183 ? 1.787 12.363 -1.069 1.00 94.00 183 ASN A N 1
ATOM 1417 C CA . ASN A 1 183 ? 2.065 11.443 -2.170 1.00 94.00 183 ASN A CA 1
ATOM 1418 C C . ASN A 1 183 ? 0.787 10.736 -2.643 1.00 94.00 183 ASN A C 1
ATOM 1420 O O . ASN A 1 183 ? 0.537 10.632 -3.844 1.00 94.00 183 ASN A O 1
ATOM 1424 N N . LEU A 1 184 ? -0.058 10.302 -1.701 1.00 92.19 184 LEU A N 1
ATOM 1425 C CA . LEU A 1 184 ? -1.355 9.707 -2.021 1.00 92.19 184 LEU A CA 1
ATOM 1426 C C . LEU A 1 184 ? -2.284 10.705 -2.718 1.00 92.19 184 LEU A C 1
ATOM 1428 O O . LEU A 1 184 ? -2.914 10.363 -3.719 1.00 92.19 184 LEU A O 1
ATOM 1432 N N . HIS A 1 185 ? -2.333 11.944 -2.224 1.00 93.19 185 HIS A N 1
ATOM 1433 C CA . HIS A 1 185 ? -3.104 13.007 -2.859 1.00 93.19 185 HIS A CA 1
ATOM 1434 C C . HIS A 1 185 ? -2.667 13.227 -4.310 1.00 93.19 185 HIS A C 1
ATOM 1436 O O . HIS A 1 185 ? -3.510 13.237 -5.206 1.00 93.19 185 HIS A O 1
ATOM 1442 N N . ALA A 1 186 ? -1.354 13.342 -4.546 1.00 94.44 186 ALA A N 1
ATOM 1443 C CA . ALA A 1 186 ? -0.780 13.549 -5.871 1.00 94.44 186 ALA A CA 1
ATOM 1444 C C . ALA A 1 186 ? -1.142 12.416 -6.850 1.00 94.44 186 ALA A C 1
ATOM 1446 O O . ALA A 1 186 ? -1.461 12.691 -8.006 1.00 94.44 186 ALA A O 1
ATOM 1447 N N . MET A 1 187 ? -1.179 11.157 -6.396 1.00 93.75 187 MET A N 1
ATOM 1448 C CA . MET A 1 187 ? -1.617 10.023 -7.227 1.00 93.75 187 MET A CA 1
ATOM 1449 C C . MET A 1 187 ? -3.098 10.100 -7.619 1.00 93.75 187 MET A C 1
ATOM 1451 O O . MET A 1 187 ? -3.456 9.762 -8.752 1.00 93.75 187 MET A O 1
ATOM 1455 N N . ASN A 1 188 ? -3.947 10.586 -6.713 1.00 92.69 188 ASN A N 1
ATOM 1456 C CA . ASN A 1 188 ? -5.382 10.760 -6.949 1.00 92.69 188 ASN A CA 1
ATOM 1457 C C . ASN A 1 188 ? -5.729 11.995 -7.798 1.00 92.69 188 ASN A C 1
ATOM 1459 O O . ASN A 1 188 ? -6.877 12.155 -8.201 1.00 92.69 188 ASN A O 1
ATOM 1463 N N . GLN A 1 189 ? -4.752 12.845 -8.144 1.00 90.38 189 GLN A N 1
ATOM 1464 C CA . GLN A 1 189 ? -4.966 13.957 -9.085 1.00 90.38 189 GLN A CA 1
ATOM 1465 C C . GLN A 1 189 ? -5.036 13.511 -10.555 1.00 90.38 189 GLN A C 1
ATOM 1467 O O . GLN A 1 189 ? -5.247 14.340 -11.440 1.00 90.38 189 GLN A O 1
ATOM 1472 N N . SER A 1 190 ? -4.847 12.221 -10.836 1.00 84.00 190 SER A N 1
ATOM 1473 C CA . SER A 1 190 ? -4.938 11.658 -12.183 1.00 84.00 190 SER A CA 1
ATOM 1474 C C . SER A 1 190 ? -5.935 10.497 -12.223 1.00 84.00 190 SER A C 1
ATOM 1476 O O . SER A 1 190 ? -6.098 9.810 -11.213 1.00 84.00 190 SER A O 1
ATOM 1478 N N . PRO A 1 191 ? -6.608 10.257 -13.363 1.00 88.44 191 PRO A N 1
ATOM 1479 C CA . PRO A 1 191 ? -7.543 9.150 -13.484 1.00 88.44 191 PRO A CA 1
ATOM 1480 C C . PRO A 1 191 ? -6.803 7.816 -13.369 1.00 88.44 191 PRO A C 1
ATOM 1482 O O . PRO A 1 191 ? -5.806 7.572 -14.060 1.00 88.44 191 PRO A O 1
ATOM 1485 N N . ASN A 1 192 ? -7.330 6.951 -12.509 1.00 89.31 192 ASN A N 1
ATOM 1486 C CA . ASN A 1 192 ? -6.820 5.612 -12.265 1.00 89.31 192 ASN A CA 1
ATOM 1487 C C . ASN A 1 192 ? -7.939 4.596 -12.530 1.00 89.31 192 ASN A C 1
ATOM 1489 O O . ASN A 1 192 ? -9.079 4.852 -12.147 1.00 89.31 192 ASN A O 1
ATOM 1493 N N . PRO A 1 193 ? -7.638 3.449 -13.166 1.00 93.31 193 PRO A N 1
ATOM 1494 C CA . PRO A 1 193 ? -8.617 2.374 -13.323 1.00 93.31 193 PRO A CA 1
ATOM 1495 C C . PRO A 1 193 ? -8.900 1.645 -11.998 1.00 93.31 193 PRO A C 1
ATOM 1497 O O . PRO A 1 193 ? -9.903 0.955 -11.889 1.00 93.31 193 PRO A O 1
ATOM 1500 N N . TRP A 1 194 ? -8.031 1.817 -10.997 1.00 94.50 194 TRP A N 1
ATOM 1501 C CA . TRP A 1 194 ? -8.172 1.258 -9.652 1.00 94.50 194 TRP A CA 1
ATOM 1502 C C . TRP A 1 194 ? -8.579 2.336 -8.652 1.00 94.50 194 TRP A C 1
ATOM 1504 O O . TRP A 1 194 ? -8.167 3.494 -8.780 1.00 94.50 194 TRP A O 1
ATOM 1514 N N . HIS A 1 195 ? -9.258 1.938 -7.578 1.00 92.62 195 HIS A N 1
ATOM 1515 C CA . HIS A 1 195 ? -9.400 2.793 -6.404 1.00 92.62 195 HIS A CA 1
ATOM 1516 C C . HIS A 1 195 ? -8.055 2.916 -5.668 1.00 92.62 195 HIS A C 1
ATOM 1518 O O . HIS A 1 195 ? -7.528 1.924 -5.161 1.00 92.62 195 HIS A O 1
ATOM 1524 N N . VAL A 1 196 ? -7.488 4.122 -5.600 1.00 93.44 196 VAL A N 1
ATOM 1525 C CA . VAL A 1 196 ? -6.192 4.385 -4.956 1.00 93.44 196 VAL A CA 1
ATOM 1526 C C . VAL A 1 196 ? -6.405 5.005 -3.575 1.00 93.44 196 VAL A C 1
ATOM 1528 O O . VAL A 1 196 ? -6.842 6.146 -3.440 1.00 93.44 196 VAL A O 1
ATOM 1531 N N . SER A 1 197 ? -6.069 4.254 -2.530 1.00 93.44 197 SER A N 1
ATOM 1532 C CA . SER A 1 197 ? -6.241 4.669 -1.136 1.00 93.44 197 SER A CA 1
ATOM 1533 C C . SER A 1 197 ? -5.080 4.180 -0.261 1.00 93.44 197 SER A C 1
ATOM 1535 O O . SER A 1 197 ? -3.971 3.952 -0.752 1.00 93.44 197 SER A O 1
ATOM 1537 N N . PHE A 1 198 ? -5.293 4.072 1.049 1.00 92.19 198 PHE A N 1
ATOM 1538 C CA . PHE A 1 198 ? -4.247 3.832 2.038 1.00 92.19 198 PHE A CA 1
ATOM 1539 C C . PHE A 1 198 ? -4.546 2.637 2.944 1.00 92.19 198 PHE A C 1
ATOM 1541 O O . PHE A 1 198 ? -5.680 2.383 3.329 1.00 92.19 198 PHE A O 1
ATOM 1548 N N . SER A 1 199 ? -3.482 1.956 3.359 1.00 89.75 199 SER A N 1
ATOM 1549 C CA . SER A 1 199 ? -3.461 0.995 4.461 1.00 89.75 199 SER A CA 1
ATOM 1550 C C . SER A 1 199 ? -2.291 1.364 5.379 1.00 89.75 199 SER A C 1
ATOM 1552 O O . SER A 1 199 ? -1.183 0.825 5.301 1.00 89.75 199 SER A O 1
ATOM 1554 N N . TYR A 1 200 ? -2.511 2.394 6.201 1.00 87.81 200 TYR A N 1
ATOM 1555 C CA . TYR A 1 200 ? -1.470 3.031 7.009 1.00 87.81 200 TYR A CA 1
ATOM 1556 C C . TYR A 1 200 ? -1.488 2.557 8.461 1.00 87.81 200 TYR A C 1
ATOM 1558 O O . TYR A 1 200 ? -2.506 2.638 9.140 1.00 87.81 200 TYR A O 1
ATOM 1566 N N . ALA A 1 201 ? -0.313 2.162 8.955 1.00 85.50 201 ALA A N 1
ATOM 1567 C CA . ALA A 1 201 ? -0.066 1.945 10.378 1.00 85.50 201 ALA A CA 1
ATOM 1568 C C . ALA A 1 201 ? 0.614 3.181 10.990 1.00 85.50 201 ALA A C 1
ATOM 1570 O O . ALA A 1 201 ? -0.052 4.063 11.530 1.00 85.50 201 ALA A O 1
ATOM 1571 N N . ARG A 1 202 ? 1.939 3.309 10.827 1.00 84.19 202 ARG A N 1
ATOM 1572 C CA . ARG A 1 202 ? 2.733 4.418 11.393 1.00 84.19 202 ARG A CA 1
ATOM 1573 C C . ARG A 1 202 ? 2.209 5.798 10.994 1.00 84.19 202 ARG A C 1
ATOM 1575 O O . ARG A 1 202 ? 2.087 6.659 11.857 1.00 84.19 202 ARG A O 1
ATOM 1582 N N . ALA A 1 203 ? 1.836 5.996 9.728 1.00 84.25 203 ALA A N 1
ATOM 1583 C CA . ALA A 1 203 ? 1.334 7.290 9.251 1.00 84.25 203 ALA A CA 1
ATOM 1584 C C . ALA A 1 203 ? -0.062 7.689 9.794 1.00 84.25 203 ALA A C 1
ATOM 1586 O O . ALA A 1 203 ? -0.516 8.821 9.581 1.00 84.25 203 ALA A O 1
ATOM 1587 N N . LEU A 1 204 ? -0.748 6.758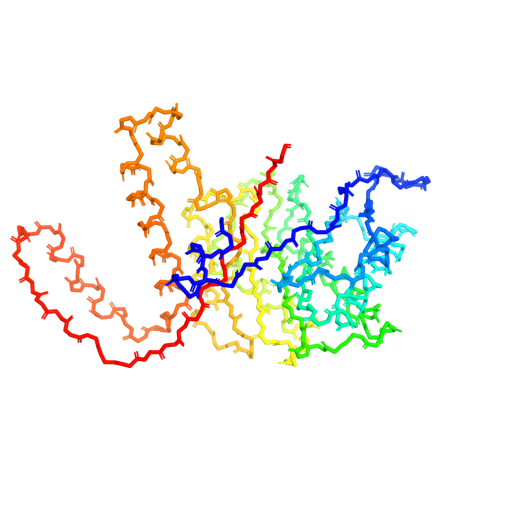 10.466 1.00 85.81 204 LEU A N 1
ATOM 1588 C CA . LEU A 1 204 ? -2.031 6.975 11.134 1.00 85.81 204 LEU A CA 1
ATOM 1589 C C . LEU A 1 204 ? -1.878 7.038 12.666 1.00 85.81 204 LEU A C 1
ATOM 1591 O O . LEU A 1 204 ? -2.627 7.749 13.329 1.00 85.81 204 LEU A O 1
ATOM 1595 N N . GLN A 1 205 ? -0.921 6.286 13.224 1.00 89.88 205 GLN A N 1
ATOM 1596 C CA . GLN A 1 205 ? -0.813 6.026 14.662 1.00 89.88 205 GLN A CA 1
ATOM 1597 C C . GLN A 1 205 ? 0.324 6.785 15.362 1.00 89.88 205 GLN A C 1
ATOM 1599 O O . GLN A 1 205 ? 0.272 6.923 16.581 1.00 89.88 205 GLN A O 1
ATOM 1604 N N . ASN A 1 206 ? 1.339 7.293 14.654 1.00 88.75 206 ASN A N 1
ATOM 1605 C CA . ASN A 1 206 ? 2.503 7.919 15.299 1.00 88.75 206 ASN A CA 1
ATOM 1606 C C . ASN A 1 206 ? 2.108 9.112 16.184 1.00 88.75 206 ASN A C 1
ATOM 1608 O O . ASN A 1 206 ? 2.524 9.179 17.342 1.00 88.75 206 ASN A O 1
ATOM 1612 N N . SER A 1 207 ? 1.292 10.032 15.669 1.00 89.19 207 SER A N 1
ATOM 1613 C CA . SER A 1 207 ? 0.774 11.158 16.454 1.00 89.19 207 SER A CA 1
ATOM 1614 C C . SER A 1 207 ? -0.131 10.692 17.598 1.00 89.19 207 SER A C 1
ATOM 1616 O O . SER A 1 207 ? -0.031 11.211 18.705 1.00 89.19 207 SER A O 1
ATOM 1618 N N . VAL A 1 208 ? -0.944 9.654 17.374 1.00 93.00 208 VAL A N 1
ATOM 1619 C CA . VAL A 1 208 ? -1.834 9.073 18.396 1.00 93.00 208 VAL A CA 1
ATOM 1620 C C . VAL A 1 208 ? -1.036 8.537 19.580 1.00 93.00 208 VAL A C 1
ATOM 1622 O O . VAL A 1 208 ? -1.331 8.879 20.722 1.00 93.00 208 VAL A O 1
ATOM 1625 N N . LEU A 1 209 ? 0.006 7.745 19.316 1.00 92.94 209 LEU A N 1
ATOM 1626 C CA . LEU A 1 209 ? 0.863 7.159 20.348 1.00 92.94 209 LEU A CA 1
ATOM 1627 C C . LEU A 1 209 ? 1.613 8.239 21.140 1.00 92.94 209 LEU A C 1
ATOM 1629 O O . LEU A 1 209 ? 1.698 8.151 22.365 1.00 92.94 209 LEU A O 1
ATOM 1633 N N . LYS A 1 210 ? 2.100 9.287 20.460 1.00 92.69 210 LYS A N 1
ATOM 1634 C CA . LYS A 1 210 ? 2.770 10.433 21.101 1.00 92.69 210 LYS A CA 1
ATOM 1635 C C . LYS A 1 210 ? 1.838 11.247 21.997 1.00 92.69 210 LYS A C 1
ATOM 1637 O O . LYS A 1 210 ? 2.284 11.739 23.032 1.00 92.69 210 LYS A O 1
ATOM 1642 N N . THR A 1 211 ? 0.575 11.404 21.603 1.00 93.62 211 THR A N 1
ATOM 1643 C CA . THR A 1 211 ? -0.436 12.112 22.398 1.00 93.62 211 THR A CA 1
ATOM 1644 C C . THR A 1 211 ? -0.927 11.261 23.566 1.00 93.62 211 THR A C 1
ATOM 1646 O O . THR A 1 211 ? -1.046 11.767 24.676 1.00 93.62 211 THR A O 1
ATOM 1649 N N . TRP A 1 212 ? -1.182 9.972 23.341 1.00 96.00 212 TRP A N 1
ATOM 1650 C CA . TRP A 1 212 ? -1.726 9.083 24.364 1.00 96.00 212 TRP A CA 1
ATOM 1651 C C . TRP A 1 212 ? -0.712 8.770 25.471 1.00 96.00 212 TRP A C 1
ATOM 1653 O O . TRP A 1 212 ? -1.049 8.843 26.650 1.00 96.00 212 TRP A O 1
ATOM 1663 N N . GLN A 1 213 ? 0.536 8.443 25.113 1.00 93.38 213 GLN A N 1
ATOM 1664 C CA . GLN A 1 213 ? 1.614 8.092 26.057 1.00 93.38 213 GLN A CA 1
ATOM 1665 C C . GLN A 1 213 ? 1.276 6.941 27.026 1.00 93.38 213 GLN A C 1
ATOM 1667 O O . GLN A 1 213 ? 1.909 6.811 28.071 1.00 93.38 213 GLN A O 1
ATOM 1672 N N . GLY A 1 214 ? 0.265 6.123 26.712 1.00 94.06 214 GLY A N 1
ATOM 1673 C CA . GLY A 1 214 ? -0.227 5.068 27.604 1.00 94.06 214 GLY A CA 1
ATOM 1674 C C . GLY A 1 214 ? -1.012 5.579 28.817 1.00 94.06 214 GLY A C 1
ATOM 1675 O O . GLY A 1 214 ? -1.280 4.805 29.731 1.00 94.06 214 GLY A O 1
ATOM 1676 N N . ARG A 1 215 ? -1.375 6.867 28.849 1.00 94.50 215 ARG A N 1
ATOM 1677 C CA . ARG A 1 215 ? -2.042 7.501 29.990 1.00 94.50 215 ARG A CA 1
ATOM 1678 C C . ARG A 1 215 ? -3.565 7.525 29.807 1.00 94.50 215 ARG A C 1
ATOM 1680 O O . ARG A 1 215 ? -4.021 8.028 28.773 1.00 94.50 215 ARG A O 1
ATOM 1687 N N . PRO A 1 216 ? -4.365 7.006 30.759 1.00 96.25 216 PRO A N 1
ATOM 1688 C CA . PRO A 1 216 ? -5.828 6.994 30.662 1.00 96.25 216 PRO A CA 1
ATOM 1689 C C . PRO A 1 216 ? -6.448 8.380 30.440 1.00 96.25 216 PRO A C 1
ATOM 1691 O O . PRO A 1 216 ? -7.388 8.518 29.661 1.00 96.25 216 PRO A O 1
ATOM 1694 N N . GLU A 1 217 ? -5.878 9.420 31.044 1.00 96.50 217 GLU A N 1
ATOM 1695 C CA . GLU A 1 217 ? -6.330 10.807 30.902 1.00 96.50 217 GLU A CA 1
ATOM 1696 C C . GLU A 1 217 ? -6.185 11.360 29.473 1.00 96.50 217 GLU A C 1
ATOM 1698 O O . GLU A 1 217 ? -6.890 12.290 29.091 1.00 96.50 217 GLU A O 1
ATOM 1703 N N . ASN A 1 218 ? -5.318 10.761 28.649 1.00 95.75 218 ASN A N 1
ATOM 1704 C CA . ASN A 1 218 ? -5.055 11.205 27.280 1.00 95.75 218 ASN A CA 1
ATOM 1705 C C . ASN A 1 218 ? -5.835 10.410 26.220 1.00 95.75 218 ASN A C 1
ATOM 1707 O O . ASN A 1 218 ? -5.598 10.601 25.024 1.00 95.75 218 ASN A O 1
ATOM 1711 N N . VAL A 1 219 ? -6.743 9.509 26.618 1.00 95.50 219 VAL A N 1
ATOM 1712 C CA . VAL A 1 219 ? -7.494 8.658 25.677 1.00 95.50 219 VAL A CA 1
ATOM 1713 C C . VAL A 1 219 ? -8.295 9.501 24.681 1.00 95.50 219 VAL A C 1
ATOM 1715 O O . VAL A 1 219 ? -8.159 9.296 23.474 1.00 95.50 219 VAL A O 1
ATOM 1718 N N . GLU A 1 220 ? -9.054 10.499 25.144 1.00 96.06 220 GLU A N 1
ATOM 1719 C CA . GLU A 1 220 ? -9.836 11.376 24.257 1.00 96.06 220 GLU A CA 1
ATOM 1720 C C . GLU A 1 220 ? -8.942 12.184 23.305 1.00 96.06 220 GLU A C 1
ATOM 1722 O O . GLU A 1 220 ? -9.236 12.325 22.113 1.00 96.06 220 GLU A O 1
ATOM 1727 N N . ALA A 1 221 ? -7.809 12.681 23.807 1.00 94.62 221 ALA A N 1
ATOM 1728 C CA . ALA A 1 221 ? -6.842 13.415 22.997 1.00 94.62 221 ALA A CA 1
ATOM 1729 C C . ALA A 1 221 ? -6.235 12.521 21.899 1.00 94.62 221 ALA A C 1
ATOM 1731 O O . ALA A 1 221 ? -6.133 12.942 20.742 1.00 94.62 221 ALA A O 1
ATOM 1732 N N . GLY A 1 222 ? -5.903 11.268 22.230 1.00 94.50 222 GLY A N 1
ATOM 1733 C CA . GLY A 1 222 ? -5.443 10.261 21.273 1.00 94.50 222 GLY A CA 1
ATOM 1734 C C . GLY A 1 222 ? -6.501 9.922 20.217 1.00 94.50 222 GLY A C 1
ATOM 1735 O O . GLY A 1 222 ? -6.198 9.916 19.021 1.00 94.50 222 GLY A O 1
ATOM 1736 N N . GLN A 1 223 ? -7.758 9.723 20.623 1.00 93.88 223 GLN A N 1
ATOM 1737 C CA . GLN A 1 223 ? -8.877 9.480 19.702 1.00 93.88 223 GLN A CA 1
ATOM 1738 C C . GLN A 1 223 ? -9.100 10.659 18.743 1.00 93.88 223 GLN A C 1
ATOM 1740 O O . GLN A 1 223 ? -9.295 10.459 17.541 1.00 93.88 223 GLN A O 1
ATOM 1745 N N . LYS A 1 224 ? -9.007 11.900 19.235 1.00 93.81 224 LYS A N 1
ATOM 1746 C CA . LYS A 1 224 ? -9.116 13.106 18.401 1.00 93.81 224 LYS A CA 1
ATOM 1747 C C . LYS A 1 224 ? -7.974 13.208 17.387 1.00 93.81 224 LYS A C 1
ATOM 1749 O O . LYS A 1 224 ? -8.218 13.571 16.233 1.00 93.81 224 LYS A O 1
ATOM 1754 N N . ALA A 1 225 ? -6.749 12.859 17.787 1.00 91.62 225 ALA A N 1
ATOM 1755 C CA . ALA A 1 225 ? -5.603 12.797 16.882 1.00 91.62 225 ALA A CA 1
ATOM 1756 C C . ALA A 1 225 ? -5.814 11.744 15.779 1.00 91.62 225 ALA A C 1
ATOM 1758 O O . ALA A 1 225 ? -5.612 12.046 14.600 1.00 91.62 225 ALA A O 1
ATOM 1759 N N . LEU A 1 226 ? -6.307 10.554 16.142 1.00 92.56 226 LEU A N 1
ATOM 1760 C CA . LEU A 1 226 ? -6.628 9.483 15.194 1.00 92.56 226 LEU A CA 1
ATOM 1761 C C . LEU A 1 226 ? -7.674 9.945 14.176 1.00 92.56 226 LEU A C 1
ATOM 1763 O O . LEU A 1 226 ? -7.467 9.814 12.970 1.00 92.56 226 LEU A O 1
ATOM 1767 N N . LEU A 1 227 ? -8.772 10.539 14.653 1.00 92.12 227 LEU A N 1
ATOM 1768 C CA . LEU A 1 227 ? -9.857 11.015 13.797 1.00 92.12 227 LEU A CA 1
ATOM 1769 C C . LEU A 1 227 ? -9.390 12.116 12.838 1.00 92.12 227 LEU A C 1
ATOM 1771 O O . LEU A 1 227 ? -9.786 12.122 1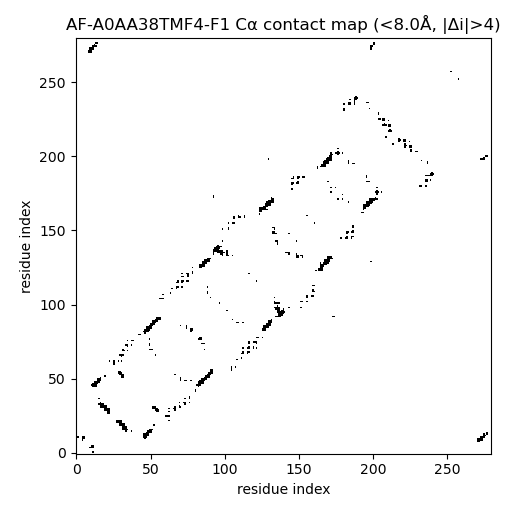1.674 1.00 92.12 227 LEU A O 1
ATOM 1775 N N . SER A 1 228 ? -8.540 13.033 13.305 1.00 89.50 228 SER A N 1
ATOM 1776 C CA . SER A 1 228 ? -7.954 14.084 12.467 1.00 89.50 228 SER A CA 1
ATOM 1777 C C . SER A 1 228 ? -7.150 13.493 11.304 1.00 89.50 228 SER A C 1
ATOM 1779 O O . SER A 1 228 ? -7.360 13.859 10.145 1.00 89.50 228 SER A O 1
ATOM 1781 N N . ARG A 1 229 ? -6.288 12.508 11.589 1.00 86.50 229 ARG A N 1
ATOM 1782 C CA . ARG A 1 229 ? -5.470 11.829 10.571 1.00 86.50 229 ARG A CA 1
ATOM 1783 C C . ARG A 1 229 ? -6.310 10.974 9.622 1.00 86.50 229 ARG A C 1
ATOM 1785 O O . ARG A 1 229 ? -6.091 11.024 8.413 1.00 86.50 229 ARG A O 1
ATOM 1792 N N . ALA A 1 230 ? -7.289 10.235 10.142 1.00 89.31 230 ALA A N 1
ATOM 1793 C CA . ALA A 1 230 ? -8.213 9.446 9.330 1.00 89.31 230 ALA A CA 1
ATOM 1794 C C . ALA A 1 230 ? -9.005 10.336 8.359 1.00 89.31 230 ALA A C 1
ATOM 1796 O O . ALA A 1 230 ? -9.081 10.030 7.169 1.00 89.31 230 ALA A O 1
ATOM 1797 N N . LYS A 1 231 ? -9.506 11.486 8.835 1.00 8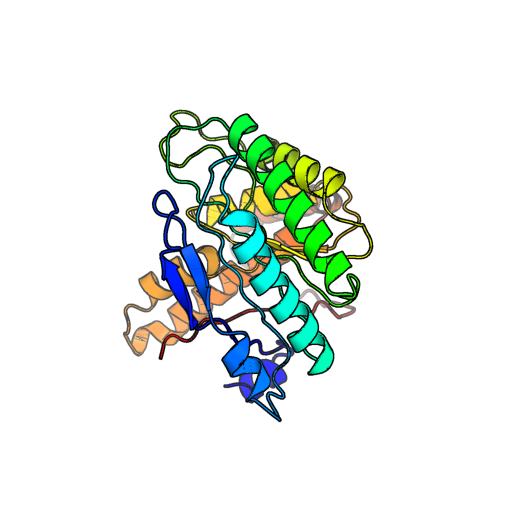7.81 231 LYS A N 1
ATOM 1798 C CA . LYS A 1 231 ? -10.163 12.487 7.985 1.00 87.81 231 LYS A CA 1
ATOM 1799 C C . LYS A 1 231 ? -9.209 13.018 6.919 1.00 87.81 231 LYS A C 1
ATOM 1801 O O . LYS A 1 231 ? -9.549 12.953 5.747 1.00 87.81 231 LYS A O 1
ATOM 1806 N N . ALA A 1 232 ? -8.007 13.467 7.278 1.00 84.19 232 ALA A N 1
ATOM 1807 C CA . ALA A 1 232 ? -7.061 14.007 6.299 1.00 84.19 232 ALA A CA 1
ATOM 1808 C C . ALA A 1 232 ? -6.774 13.025 5.146 1.00 84.19 232 ALA A C 1
ATOM 1810 O O . ALA A 1 232 ? -6.846 13.407 3.979 1.00 84.19 232 ALA A O 1
ATOM 1811 N N . ASN A 1 233 ? -6.516 11.751 5.462 1.00 84.62 233 ASN A N 1
ATOM 1812 C CA . ASN A 1 233 ? -6.261 10.735 4.439 1.00 84.62 233 ASN A CA 1
ATOM 1813 C C . ASN A 1 233 ? -7.519 10.381 3.630 1.00 84.62 233 ASN A C 1
ATOM 1815 O O . ASN A 1 233 ? -7.421 10.188 2.420 1.00 84.62 233 ASN A O 1
ATOM 1819 N N . SER A 1 234 ? -8.697 10.329 4.262 1.00 85.25 234 SER A N 1
ATOM 1820 C CA . SER A 1 234 ? -9.966 10.081 3.565 1.00 85.25 234 SER A CA 1
ATOM 1821 C C . SER A 1 234 ? -10.275 11.181 2.552 1.00 85.25 234 SER A C 1
ATOM 1823 O O . SER A 1 234 ? -10.547 10.873 1.397 1.00 85.25 234 SER A O 1
ATOM 1825 N N . TRP A 1 235 ? -10.192 12.448 2.963 1.00 75.00 235 TRP A N 1
ATOM 1826 C CA . TRP A 1 235 ? -10.506 13.597 2.111 1.00 75.00 235 TRP A CA 1
ATOM 1827 C C . TRP A 1 235 ? -9.580 13.667 0.896 1.00 75.00 235 TRP A C 1
ATOM 1829 O O . TRP A 1 235 ? -10.030 13.805 -0.240 1.00 75.00 235 TRP A O 1
ATOM 1839 N N . LEU A 1 236 ? -8.278 13.492 1.124 1.00 74.88 236 LEU A N 1
ATOM 1840 C CA . LEU A 1 236 ? -7.272 13.588 0.068 1.00 74.88 236 LEU A CA 1
ATOM 1841 C C . LEU A 1 236 ? -7.214 12.355 -0.843 1.00 74.88 236 LEU A C 1
ATOM 1843 O O . LEU A 1 236 ? -6.614 12.438 -1.915 1.00 74.88 236 LEU A O 1
ATOM 1847 N N . SER A 1 237 ? -7.852 11.248 -0.446 1.00 69.81 237 SER A N 1
ATOM 1848 C CA . SER A 1 237 ? -8.081 10.092 -1.321 1.00 69.81 237 SER A CA 1
ATOM 1849 C C . SER A 1 237 ? -9.294 10.281 -2.240 1.00 69.81 237 SER A C 1
ATOM 1851 O O . SER A 1 237 ? -9.319 9.710 -3.322 1.00 69.81 237 SER A O 1
ATOM 1853 N N . SER A 1 238 ? -10.292 11.074 -1.831 1.00 64.56 238 SER A N 1
ATOM 1854 C CA . SER A 1 238 ? -11.549 11.257 -2.575 1.00 64.56 238 SER A CA 1
ATOM 1855 C C . SER A 1 238 ? -11.578 12.465 -3.520 1.00 64.56 238 SER A C 1
ATOM 1857 O O . SER A 1 238 ? -12.393 12.500 -4.439 1.00 64.56 238 SER A O 1
ATOM 1859 N N . GLU A 1 239 ? -10.736 13.480 -3.306 1.00 56.41 239 GLU A N 1
ATOM 1860 C CA . GLU A 1 239 ? -10.815 14.732 -4.070 1.00 56.41 239 GLU A CA 1
ATOM 1861 C C . GLU A 1 239 ? -9.972 14.712 -5.359 1.00 56.41 239 GLU A C 1
ATOM 1863 O O . GLU A 1 239 ? -8.769 14.991 -5.365 1.00 56.41 239 GLU A O 1
ATOM 1868 N N . SER A 1 240 ? -10.660 14.467 -6.480 1.00 49.88 240 SER A N 1
ATOM 1869 C CA . SER A 1 240 ? -10.266 14.974 -7.799 1.00 49.88 240 SER A CA 1
ATOM 1870 C C . SER A 1 240 ? -10.302 16.511 -7.788 1.00 49.88 240 SER A C 1
ATOM 1872 O O . SER A 1 240 ? -11.135 17.122 -7.120 1.00 49.88 240 SER A O 1
ATOM 1874 N N . THR A 1 241 ? -9.391 17.133 -8.530 1.00 43.19 241 THR A N 1
ATOM 1875 C CA . THR A 1 241 ? -8.954 18.545 -8.574 1.00 43.19 241 THR A CA 1
ATOM 1876 C C . THR A 1 241 ? -10.040 19.648 -8.547 1.00 43.19 241 THR A C 1
ATOM 1878 O O . THR A 1 241 ? -9.708 20.818 -8.364 1.00 43.19 241 THR A O 1
ATOM 1881 N N . LEU A 1 242 ? -11.325 19.316 -8.681 1.00 40.97 242 LEU A N 1
ATOM 1882 C CA . LEU A 1 242 ? -12.475 20.234 -8.733 1.00 40.97 242 LEU A CA 1
ATOM 1883 C C . LEU A 1 242 ? -12.813 20.948 -7.409 1.00 40.97 242 LEU A C 1
ATOM 1885 O O . LEU A 1 242 ? -13.539 21.937 -7.423 1.00 40.97 242 LEU A O 1
ATOM 1889 N N . LEU A 1 243 ? -12.292 20.501 -6.263 1.00 45.72 243 LEU A N 1
ATOM 1890 C CA . LEU A 1 243 ? -12.596 21.095 -4.946 1.00 45.72 243 LEU A CA 1
ATOM 1891 C C . LEU A 1 243 ? -11.552 22.111 -4.443 1.00 45.72 243 LEU A C 1
ATOM 1893 O O . LEU A 1 243 ? -11.773 22.768 -3.419 1.00 45.72 243 LEU A O 1
ATOM 1897 N N . LYS A 1 244 ? -10.458 22.329 -5.193 1.00 47.19 244 LYS A N 1
ATOM 1898 C CA . LYS A 1 244 ? -9.387 23.285 -4.837 1.00 47.19 244 LYS A CA 1
ATOM 1899 C C . LYS A 1 244 ? -9.897 24.721 -4.642 1.00 47.19 244 LYS A C 1
ATOM 1901 O O . LYS A 1 244 ? -9.391 25.422 -3.766 1.00 47.19 244 LYS A O 1
ATOM 1906 N N . GLU A 1 245 ? -10.933 25.137 -5.372 1.00 43.31 245 GLU A N 1
ATOM 1907 C CA . GLU A 1 245 ? -11.526 26.478 -5.231 1.00 43.31 245 GLU A CA 1
ATOM 1908 C C . GLU A 1 245 ? -12.257 26.672 -3.891 1.00 43.31 245 GLU A C 1
ATOM 1910 O O . GLU A 1 245 ? -12.183 27.748 -3.297 1.00 43.31 245 GLU A O 1
ATOM 1915 N N . LYS A 1 246 ? -12.872 25.618 -3.336 1.00 42.03 246 LYS A N 1
ATOM 1916 C CA . LYS A 1 246 ? -13.528 25.681 -2.015 1.00 42.03 246 LYS A CA 1
ATOM 1917 C C . LYS A 1 246 ? -12.528 25.578 -0.860 1.00 42.03 246 LYS A C 1
ATOM 1919 O O . LYS A 1 246 ? -12.700 26.238 0.164 1.00 42.03 246 LYS A O 1
ATOM 1924 N N . ALA A 1 247 ? -11.443 24.822 -1.024 1.00 41.91 247 ALA A N 1
ATOM 1925 C CA . ALA A 1 247 ? -10.391 24.708 -0.008 1.00 41.91 247 ALA A CA 1
ATOM 1926 C C . ALA A 1 247 ? -9.577 26.008 0.161 1.00 41.91 247 ALA A C 1
ATOM 1928 O O . ALA A 1 247 ? -9.134 26.334 1.267 1.00 41.91 247 ALA A O 1
ATOM 1929 N N . MET A 1 248 ? -9.416 26.793 -0.912 1.00 42.34 248 MET A N 1
ATOM 1930 C CA . MET A 1 248 ? -8.796 28.119 -0.828 1.00 42.34 248 MET A CA 1
ATOM 1931 C C . MET A 1 248 ? -9.673 29.114 -0.043 1.00 42.34 248 MET A C 1
ATOM 1933 O O . MET A 1 248 ? -9.131 29.967 0.662 1.00 42.34 248 MET A O 1
ATOM 1937 N N . MET A 1 249 ? -11.005 28.955 -0.076 1.00 40.78 249 MET A N 1
ATOM 1938 C CA . MET A 1 249 ? -11.928 29.687 0.805 1.00 40.78 249 MET A CA 1
ATOM 1939 C C . MET A 1 249 ? -11.797 29.259 2.277 1.00 40.78 249 MET A C 1
ATOM 1941 O O . MET A 1 249 ? -11.695 30.119 3.149 1.00 40.78 249 MET A O 1
ATOM 1945 N N . LEU A 1 250 ? -11.677 27.959 2.567 1.00 41.31 250 LEU A N 1
ATOM 1946 C CA . LEU A 1 250 ? -11.525 27.451 3.943 1.00 41.31 250 LEU A CA 1
ATOM 1947 C C . LEU A 1 250 ? -10.188 27.839 4.606 1.00 41.31 250 LEU A C 1
ATOM 1949 O O . LEU A 1 250 ? -10.135 28.041 5.820 1.00 41.31 250 LEU A O 1
ATOM 1953 N N . ARG A 1 251 ? -9.107 28.032 3.831 1.00 41.41 251 ARG A N 1
ATOM 1954 C CA . ARG A 1 251 ? -7.847 28.617 4.347 1.00 41.41 251 ARG A CA 1
ATOM 1955 C C . ARG A 1 251 ? -8.019 30.050 4.863 1.00 41.41 251 ARG A C 1
ATOM 1957 O O . ARG A 1 251 ? -7.280 30.442 5.761 1.00 41.41 251 ARG A O 1
ATOM 1964 N N . LYS A 1 252 ? -8.971 30.816 4.316 1.00 38.75 252 LYS A N 1
ATOM 1965 C CA . LYS A 1 252 ? -9.318 32.167 4.794 1.00 38.75 252 LYS A CA 1
ATOM 1966 C C . LYS A 1 252 ? -10.230 32.140 6.022 1.00 38.75 252 LYS A C 1
ATOM 1968 O O . LYS A 1 252 ? -10.137 33.035 6.852 1.00 38.75 252 LYS A O 1
ATOM 1973 N N . GLU A 1 253 ? -11.071 31.120 6.171 1.00 37.41 253 GLU A N 1
ATOM 1974 C CA . GLU A 1 253 ? -11.938 30.973 7.351 1.00 37.41 253 GLU A CA 1
ATOM 1975 C C . GLU A 1 253 ? -11.179 30.444 8.574 1.00 37.41 253 GLU A C 1
ATOM 1977 O O . GLU A 1 253 ? -11.470 30.828 9.701 1.00 37.41 253 GLU A O 1
ATOM 1982 N N . CYS A 1 254 ? -10.127 29.642 8.383 1.00 33.69 254 CYS A N 1
ATOM 1983 C CA . CYS A 1 254 ? -9.315 29.140 9.496 1.00 33.69 254 CYS A CA 1
ATOM 1984 C C . CYS A 1 254 ? -8.459 30.230 10.189 1.00 33.69 254 CYS A C 1
ATOM 1986 O O . CYS A 1 254 ? -7.906 29.973 11.259 1.00 33.69 254 CYS A O 1
ATOM 1988 N N . SER A 1 255 ? -8.358 31.439 9.615 1.00 34.94 255 SER A N 1
ATOM 1989 C CA . SER A 1 255 ? -7.702 32.607 10.226 1.00 34.94 255 SER A CA 1
ATOM 1990 C C . SER A 1 255 ? -8.671 33.614 10.862 1.00 34.94 255 SER A C 1
ATOM 1992 O O . SER A 1 255 ? -8.218 34.551 11.522 1.00 34.94 255 SER A O 1
ATOM 1994 N N . LEU A 1 256 ? -9.990 33.433 10.731 1.00 32.34 256 LEU A N 1
ATOM 1995 C CA . LEU A 1 256 ? -10.991 34.342 11.290 1.00 32.34 256 LEU A CA 1
ATOM 1996 C C . LEU A 1 256 ? -12.053 33.558 12.072 1.00 32.34 256 LEU A C 1
ATOM 1998 O O . LEU A 1 256 ? -12.809 32.772 11.524 1.00 32.34 256 LEU A O 1
ATOM 2002 N N . LYS A 1 257 ? -12.041 33.794 13.390 1.00 29.52 257 LYS A N 1
ATOM 2003 C CA . LYS A 1 257 ? -12.971 33.370 14.454 1.00 29.52 257 LYS A CA 1
ATOM 2004 C C . LYS A 1 257 ? -14.162 32.485 14.039 1.00 29.52 257 LYS A C 1
ATOM 2006 O O . LYS A 1 257 ? -15.072 32.900 13.331 1.00 29.52 257 LYS A O 1
ATOM 2011 N N . ALA A 1 258 ? -14.187 31.303 14.656 1.00 31.50 258 ALA A N 1
ATOM 2012 C CA . ALA A 1 258 ? -15.236 30.297 14.580 1.00 31.50 258 ALA A CA 1
ATOM 2013 C C . ALA A 1 258 ? -16.659 30.852 14.773 1.00 31.50 258 ALA A C 1
ATOM 2015 O O . ALA A 1 258 ? -16.990 31.410 15.819 1.00 31.50 258 ALA A O 1
ATOM 2016 N N . THR A 1 259 ? -17.528 30.566 13.806 1.00 24.02 259 THR A N 1
ATOM 2017 C CA . THR A 1 259 ? -18.972 30.389 14.017 1.00 24.02 259 THR A CA 1
ATOM 2018 C C . THR A 1 259 ? -19.424 29.125 13.272 1.00 24.02 259 THR A C 1
ATOM 2020 O O . THR A 1 259 ? -18.913 28.843 12.189 1.00 24.02 259 THR A O 1
ATOM 2023 N N . PRO A 1 260 ? -20.315 28.295 13.847 1.00 25.19 260 PRO A N 1
ATOM 2024 C CA . PRO A 1 260 ? -20.612 26.981 13.290 1.00 25.19 260 PRO A CA 1
ATOM 2025 C C . PRO A 1 260 ? -21.689 27.072 12.202 1.00 25.19 260 PRO A C 1
ATOM 2027 O O . PRO A 1 260 ? -22.844 27.383 12.487 1.00 25.19 260 PRO A O 1
ATOM 2030 N N . ILE A 1 261 ? -21.335 26.732 10.961 1.00 23.39 261 ILE A N 1
ATOM 2031 C CA . ILE A 1 261 ? -22.305 26.513 9.881 1.00 23.39 261 ILE A CA 1
ATOM 2032 C C . ILE A 1 261 ? -22.628 25.014 9.809 1.00 23.39 261 ILE A C 1
ATOM 2034 O O . ILE A 1 261 ? -21.751 24.175 9.601 1.00 23.39 261 ILE A O 1
ATOM 2038 N N . LYS A 1 262 ? -23.910 24.667 9.985 1.00 23.88 262 LYS A N 1
ATOM 2039 C CA . LYS A 1 262 ? -24.447 23.319 9.740 1.00 23.88 262 LYS A CA 1
ATOM 2040 C C . LYS A 1 262 ? -24.469 23.049 8.235 1.00 23.88 262 LYS A C 1
ATOM 2042 O O . LYS A 1 262 ? -25.251 23.668 7.521 1.00 23.88 262 LYS A O 1
ATOM 2047 N N . VAL A 1 263 ? -23.695 22.069 7.770 1.00 24.44 263 VAL A N 1
ATOM 2048 C CA . VAL A 1 263 ? -23.827 21.515 6.414 1.00 24.44 263 VAL A CA 1
ATOM 2049 C C . VAL A 1 263 ? -24.420 20.110 6.517 1.00 24.44 263 VAL A C 1
ATOM 2051 O O . VAL A 1 263 ? -23.842 19.226 7.144 1.00 24.44 263 VAL A O 1
ATOM 2054 N N . ARG A 1 264 ? -25.610 19.921 5.932 1.00 22.17 264 ARG A N 1
ATOM 2055 C CA . ARG A 1 264 ? -26.235 18.606 5.722 1.00 22.17 264 ARG A CA 1
ATOM 2056 C C . ARG A 1 264 ? -25.500 17.890 4.588 1.00 22.17 264 ARG A C 1
ATOM 2058 O O . ARG A 1 264 ? -25.408 18.443 3.496 1.00 22.17 264 ARG A O 1
ATOM 2065 N N . SER A 1 265 ? -25.020 16.671 4.827 1.00 26.08 265 SER A N 1
ATOM 2066 C CA . SER A 1 265 ? -24.530 15.775 3.777 1.00 26.08 265 SER A CA 1
ATOM 2067 C C . SER A 1 265 ? -25.670 14.894 3.262 1.00 26.08 265 SER A C 1
ATOM 2069 O O . SER A 1 265 ? -26.380 14.252 4.035 1.00 26.08 265 SER A O 1
ATOM 2071 N N . SER A 1 266 ? -25.850 14.868 1.943 1.00 24.48 266 SER A N 1
ATOM 2072 C CA . SER A 1 266 ? -26.706 13.914 1.245 1.00 24.48 266 SER A CA 1
ATOM 2073 C C . SER A 1 266 ? -25.843 12.894 0.503 1.00 24.48 266 SER A C 1
ATOM 2075 O O . SER A 1 266 ? -25.012 13.272 -0.318 1.00 24.48 266 SER A O 1
ATOM 2077 N N . THR A 1 267 ? -26.149 11.621 0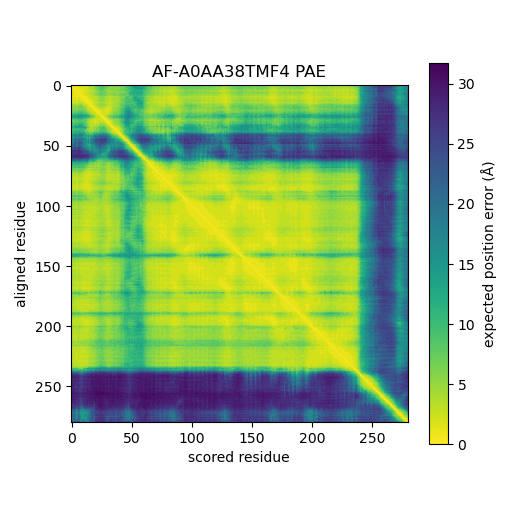.759 1.00 27.11 267 THR A N 1
ATOM 2078 C CA . THR A 1 267 ? -25.770 10.367 0.071 1.00 27.11 267 THR A CA 1
ATOM 2079 C C . THR A 1 267 ? -24.429 9.680 0.391 1.00 27.11 267 THR A C 1
ATOM 2081 O O . THR A 1 267 ? -23.454 10.354 0.719 1.00 27.11 267 THR A O 1
ATOM 2084 N N . PRO A 1 268 ? -24.418 8.321 0.389 1.00 43.25 268 PRO A N 1
ATOM 2085 C CA . PRO A 1 268 ? -23.567 7.512 1.263 1.00 43.25 268 PRO A CA 1
ATOM 2086 C C . PRO A 1 268 ? -22.655 6.522 0.506 1.00 43.25 268 PRO A C 1
ATOM 2088 O O . PRO A 1 268 ? -22.693 6.420 -0.714 1.00 43.25 268 PRO A O 1
ATOM 2091 N N . THR A 1 269 ? -21.905 5.732 1.281 1.00 28.31 269 THR A N 1
ATOM 2092 C CA . THR A 1 269 ? -21.101 4.544 0.916 1.00 28.31 269 THR A CA 1
ATOM 2093 C C . THR A 1 269 ? -19.693 4.788 0.368 1.00 28.31 269 THR A C 1
ATOM 2095 O O . THR A 1 269 ? -19.406 4.634 -0.810 1.00 28.31 269 THR A O 1
ATOM 2098 N N . GLY A 1 270 ? -18.772 5.070 1.294 1.00 24.36 270 GLY A N 1
ATOM 2099 C CA . GLY A 1 270 ? -17.366 4.691 1.172 1.00 24.36 270 GLY A CA 1
ATOM 2100 C C . GLY A 1 270 ? -16.986 3.884 2.411 1.00 24.36 270 GLY A C 1
ATOM 2101 O O . GLY A 1 270 ? -16.904 4.445 3.502 1.00 24.36 270 GLY A O 1
ATOM 2102 N N . SER A 1 271 ? -16.828 2.568 2.280 1.00 24.58 271 SER A N 1
ATOM 2103 C CA . SER A 1 271 ? -16.326 1.721 3.366 1.00 24.58 271 SER A CA 1
ATOM 2104 C C . SER A 1 271 ? -14.830 1.978 3.534 1.00 24.58 271 SER A C 1
ATOM 2106 O O . SER A 1 271 ? -14.054 1.770 2.604 1.00 24.58 271 SER A O 1
ATOM 2108 N N . ILE A 1 272 ? -14.420 2.454 4.709 1.00 28.98 272 ILE A N 1
ATOM 2109 C CA . ILE A 1 272 ? -13.006 2.620 5.052 1.00 28.98 272 ILE A CA 1
ATOM 2110 C C . ILE A 1 272 ? -12.507 1.278 5.594 1.00 28.98 272 ILE A C 1
ATOM 2112 O O . ILE A 1 272 ? -12.945 0.833 6.655 1.00 28.98 272 ILE A O 1
ATOM 2116 N N . VAL A 1 273 ? -11.580 0.640 4.881 1.00 31.34 273 VAL A N 1
ATOM 2117 C CA . VAL A 1 273 ? -10.860 -0.538 5.380 1.00 31.34 273 VAL A CA 1
ATOM 2118 C C . VAL A 1 273 ? -9.710 -0.048 6.262 1.00 31.34 273 VAL A C 1
ATOM 2120 O O . VAL A 1 273 ? -8.708 0.468 5.769 1.00 31.34 273 VAL A O 1
ATOM 2123 N N . VAL A 1 274 ? -9.860 -0.164 7.584 1.00 30.09 274 VAL A N 1
ATOM 2124 C CA . VAL A 1 274 ? -8.801 0.158 8.554 1.00 30.09 274 VAL A CA 1
ATOM 2125 C C . VAL A 1 274 ? -8.264 -1.147 9.133 1.00 30.09 274 VAL A C 1
ATOM 2127 O O . VAL A 1 274 ? -8.834 -1.708 10.066 1.00 30.09 274 VAL A O 1
ATOM 2130 N N . GLY A 1 275 ? -7.152 -1.634 8.583 1.00 29.73 275 GLY A N 1
ATOM 2131 C CA . GLY A 1 275 ? -6.448 -2.795 9.125 1.00 29.73 275 GLY A CA 1
ATOM 2132 C C . GLY A 1 275 ? -5.697 -2.434 10.409 1.00 29.73 275 GLY A C 1
ATOM 2133 O O . GLY A 1 275 ? -4.768 -1.626 10.382 1.00 29.73 275 GLY A O 1
ATOM 2134 N N . PHE A 1 276 ? -6.065 -3.047 11.535 1.00 26.61 276 PHE A N 1
ATOM 2135 C CA . PHE A 1 276 ? -5.311 -2.953 12.786 1.00 26.61 276 PHE A CA 1
ATOM 2136 C C . PHE A 1 276 ? -4.401 -4.177 12.940 1.00 26.61 276 PHE A C 1
ATOM 2138 O O . PHE A 1 276 ? -4.864 -5.312 12.933 1.00 26.61 276 PHE A O 1
ATOM 2145 N N . SER A 1 277 ? -3.098 -3.952 13.125 1.00 26.77 277 SER A N 1
ATOM 2146 C CA . SER A 1 277 ? -2.163 -4.993 13.565 1.00 26.77 277 SER A CA 1
ATOM 2147 C C . SER A 1 277 ? -2.163 -5.029 15.091 1.00 26.77 277 SER A C 1
ATOM 2149 O O . SER A 1 277 ? -1.447 -4.250 15.720 1.00 26.77 277 SER A O 1
ATOM 2151 N N . LEU A 1 278 ? -2.937 -5.929 15.694 1.00 21.58 278 LEU A N 1
ATOM 2152 C CA . LEU A 1 278 ? -2.751 -6.275 17.102 1.00 21.58 278 LEU A CA 1
ATOM 2153 C C . LEU A 1 278 ? -1.534 -7.200 17.189 1.00 21.58 278 LEU A C 1
ATOM 2155 O O . LEU A 1 278 ? -1.585 -8.342 16.742 1.00 21.58 278 LEU A O 1
ATOM 2159 N N . LYS A 1 279 ? -0.416 -6.692 17.714 1.00 20.47 279 LYS A N 1
ATOM 2160 C CA . LYS A 1 279 ? 0.604 -7.577 18.279 1.00 20.47 279 LYS A CA 1
ATOM 2161 C C . LYS A 1 279 ? 0.045 -8.070 19.613 1.00 20.47 279 LYS A C 1
ATOM 2163 O O . LYS A 1 279 ? -0.225 -7.236 20.475 1.00 20.47 279 LYS A O 1
ATOM 2168 N N . ALA A 1 280 ? -0.195 -9.375 19.716 1.00 25.09 280 ALA A N 1
ATOM 2169 C CA . ALA A 1 280 ? -0.277 -10.047 21.008 1.00 25.09 280 ALA A CA 1
ATOM 2170 C C . ALA A 1 280 ? 1.121 -10.092 21.640 1.00 25.09 280 ALA A C 1
ATOM 2172 O O . ALA A 1 280 ? 2.102 -10.188 20.860 1.00 25.09 280 ALA A O 1
#

Solvent-accessible surface area (backbone atoms only — not comparable to full-atom values): 15554 Å² total; per-residue (Å²): 110,66,63,66,33,48,78,69,58,28,58,54,44,44,81,56,44,73,48,75,43,78,41,88,97,48,92,85,29,39,28,55,44,33,53,73,60,56,72,73,47,95,71,69,88,52,52,23,35,40,54,30,61,35,64,62,76,68,91,78,57,88,58,52,61,57,39,36,43,51,43,22,50,34,34,28,55,29,46,78,61,72,22,43,19,31,49,20,66,34,59,63,48,82,47,72,40,57,40,68,56,39,42,56,43,47,44,54,54,42,44,49,43,52,50,34,25,54,76,48,70,42,60,48,67,54,35,36,34,28,39,52,72,36,48,39,18,74,64,30,91,67,82,71,51,40,62,54,30,19,53,49,32,52,49,44,42,73,74,48,53,67,68,60,30,54,34,39,28,32,38,37,80,92,46,51,51,63,55,44,44,48,28,48,28,44,44,37,62,49,94,62,81,40,49,62,48,62,46,49,55,65,47,43,41,52,66,19,53,70,56,21,68,88,39,81,90,24,48,66,58,16,51,52,45,33,51,52,42,52,48,55,48,52,54,37,43,68,53,51,76,84,53,57,72,59,53,59,51,50,62,59,48,78,77,48,82,92,75,92,78,92,77,86,86,84,86,86,90,78,76,58,64,66,69,68,85,79,82,127

pLDDT: mean 75.18, std 22.87, range [20.47, 97.31]

InterPro domains:
  IPR000741 Fructose-bisphosphate aldolase, class-I [PF00274] (1-236)
  IPR000741 Fructose-bisphosphate aldolase, class-I [PTHR11627] (1-237)
  IPR013785 Aldolase-type TIM barrel [G3DSA:3.20.20.70] (1-51)
  IPR013785 Aldolase-type TIM barrel [G3DSA:3.20.20.70] (65-239)
  IPR029768 Fructose-bisphosphate aldolase class-I active site [PS00158] (122-132)

Radius of gyration: 19.93 Å; Cα contacts (8 Å, |Δi|>4): 441; chains: 1; bounding box: 49×60×47 Å

Mean predicted aligned error: 11.0 Å

Foldseek 3Di:
DCVVCVVVLAQEADEQWPDWDADPPWPRWTATHGLVVLVVDLDPPGADEQEIETEDLDQDTPVLLVRLLSSLSSLLSCVVNVHQYEYEHEYAQADAFALVSLLVSLLRSLQSNVVNNVVSVHQQLRYEYAYEFRWHHPPHPDGDDLLRSLVSRLVSCVNRPDLSHAAYAYECHPHELVSSLSNQLNNLLDDDSHQYAHAYDCSQQVVLCVQPVVPPVSNVVSVVSNVVSVVSRVVSSPDHPPCVVVVVVVVVVVVDDDDDDDDDDDDDDDHDHHHDDDDD

Secondary structure (DSSP, 8-state):
-HHHHHHTTPPPP------EEEPTTSSS-EEE--HHHHHT-TT---------------S--THHHHHHHHHHHHHHHHHHTT---EE-------SS--HHHHHHHHHHHHHHHHHHHHHTT--GGG-EE-PPP----TT-SSPPPHHHHHHHHHHHHHHH--TT--EEEE--TT--HHHHHHHHHHHHTS--SSEEEE--SHHHHHHHHHHHTT-GGGHHHHHHHHHHHHHHHHHHHH--GGGHHHHHHHHHHTTS------------------------